Protein AF-A0A9N7RRK7-F1 (afdb_monomer_lite)

InterPro domains:
  IPR002088 Protein prenyltransferase, alpha subunit [PF01239] (30-58)
  IPR002088 Protein prenyltransferase, alpha subunit [PF01239] (71-96)
  IPR002088 Protein prenyltransferase, alpha subunit [PF01239] (113-142)
  IPR002088 Protein prenyltransferase, alpha subunit [PS51147] (111-145)

Radius of gyration: 19.42 Å; chains: 1; bounding box: 41×43×54 Å

pLDDT: mean 84.78, std 12.62, range [40.38, 96.62]

Secondary structure (DSSP, 8-state):
-HHHHHTT-HHHHHHHHHHHHHS-TTHHHHHHHHHHHHHHH-TT-HHHHHHHHHHHHHHGGGS-THHHHHHHHHHHHHHHHS--HHHHHHHHHHHHHHHHHSGGGS-HHHHHHHHHHHHHHHHHH-TT-HHHHHHHHHHHHHH--HHHHHHHHHHHHHH-TT-HHHHHHHHHHHHHIIIII----SSS---

Foldseek 3Di:
DVLVCQLPDPVVLVVVVVVCVVDDLVCLVVVLVVLVVSCVVPVQRPSSLVSNLVSCVVCVVSPDPVVLVVLLVVLLVVLQVDQHLSSLVSNLVSLVVCVVPVPPPCALVNSLVVLCVSLVSSCVVPVLRPSSLVSNVSSCVVRNPLVVLLVVLVVVCVVPVPRPSSVVSNVVSVCCCCVPVNDDDPPPPPD

Organism: Striga hermonthica (NCBI:txid68872)

Structure (mmCIF, N/CA/C/O backbone):
data_AF-A0A9N7RRK7-F1
#
_entry.id   AF-A0A9N7RRK7-F1
#
loop_
_atom_site.group_PDB
_atom_site.id
_atom_site.type_symbol
_atom_site.label_atom_id
_atom_site.label_alt_id
_atom_site.label_comp_id
_atom_site.label_asym_id
_atom_site.label_entity_id
_atom_site.label_seq_id
_atom_site.pdbx_PDB_ins_code
_atom_site.Cartn_x
_atom_site.Cartn_y
_atom_site.Cartn_z
_atom_site.occupancy
_atom_site.B_iso_or_equiv
_atom_site.auth_seq_id
_atom_site.auth_comp_id
_atom_site.auth_asym_id
_atom_site.auth_atom_id
_atom_site.pdbx_PDB_model_num
ATOM 1 N N . MET A 1 1 ? 9.082 -20.885 -17.034 1.00 57.59 1 MET A N 1
ATOM 2 C CA . MET A 1 1 ? 10.523 -21.148 -16.803 1.00 57.59 1 MET A CA 1
ATOM 3 C C . MET A 1 1 ? 11.270 -19.891 -16.339 1.00 57.59 1 MET A C 1
ATOM 5 O O . MET A 1 1 ? 11.799 -19.912 -15.239 1.00 57.59 1 MET A O 1
ATOM 9 N N . VAL A 1 2 ? 11.242 -18.775 -17.087 1.00 62.09 2 VAL A N 1
ATOM 10 C CA . VAL A 1 2 ? 11.951 -17.519 -16.729 1.00 62.09 2 VAL A CA 1
ATOM 11 C C . VAL A 1 2 ? 11.483 -16.891 -15.404 1.00 62.09 2 VAL A C 1
ATOM 13 O O . VAL A 1 2 ? 12.317 -16.518 -14.583 1.00 62.09 2 VAL A O 1
ATOM 16 N N . ALA A 1 3 ? 10.170 -16.831 -15.147 1.00 64.25 3 ALA A N 1
ATOM 17 C CA . ALA A 1 3 ? 9.627 -16.251 -13.910 1.00 64.25 3 ALA A CA 1
ATOM 18 C C . ALA A 1 3 ? 10.116 -16.972 -12.635 1.00 64.25 3 ALA A C 1
ATOM 20 O O . ALA A 1 3 ? 10.437 -16.324 -11.643 1.00 64.25 3 ALA A O 1
ATOM 21 N N . GLY A 1 4 ? 10.258 -18.303 -12.687 1.00 70.00 4 GLY A N 1
ATOM 22 C CA . GLY A 1 4 ? 10.771 -19.100 -11.567 1.00 70.00 4 GLY A CA 1
ATOM 23 C C . GLY A 1 4 ? 12.251 -18.842 -11.276 1.00 70.00 4 GLY A C 1
ATOM 24 O O . GLY A 1 4 ? 12.633 -18.734 -10.116 1.00 70.00 4 GLY A O 1
ATOM 25 N N . ILE A 1 5 ? 13.070 -18.656 -12.319 1.00 70.75 5 ILE A N 1
ATOM 26 C CA . ILE A 1 5 ? 14.502 -18.339 -12.181 1.00 70.75 5 ILE A CA 1
ATOM 27 C C . ILE A 1 5 ? 14.689 -16.959 -11.539 1.00 70.75 5 ILE A C 1
ATOM 29 O O . ILE A 1 5 ? 15.551 -16.780 -10.684 1.00 70.75 5 ILE A O 1
ATOM 33 N N . LEU A 1 6 ? 13.868 -15.977 -11.920 1.00 77.00 6 LEU A N 1
ATOM 34 C CA . LEU A 1 6 ? 13.977 -14.613 -11.400 1.00 77.00 6 LEU A CA 1
ATOM 35 C C . LEU A 1 6 ? 13.434 -14.456 -9.978 1.00 77.00 6 LEU A C 1
ATOM 37 O O . LEU A 1 6 ? 13.833 -13.524 -9.286 1.00 77.00 6 LEU A O 1
ATOM 41 N N . ARG A 1 7 ? 12.563 -15.353 -9.506 1.00 78.38 7 ARG A N 1
ATOM 42 C CA . ARG A 1 7 ? 11.933 -15.240 -8.180 1.00 78.38 7 ARG A CA 1
ATOM 43 C C . ARG A 1 7 ? 12.932 -15.157 -7.023 1.00 78.38 7 ARG A C 1
ATOM 45 O O . ARG A 1 7 ? 12.657 -14.473 -6.045 1.00 78.38 7 ARG A O 1
ATOM 52 N N . GLN A 1 8 ? 14.076 -15.831 -7.126 1.00 79.25 8 GLN A N 1
ATOM 53 C CA . GLN A 1 8 ? 15.082 -15.890 -6.053 1.00 79.25 8 GLN A CA 1
ATOM 54 C C . GLN A 1 8 ? 16.469 -15.389 -6.486 1.00 79.25 8 GLN A C 1
ATOM 56 O O . GLN A 1 8 ? 17.402 -15.382 -5.689 1.00 79.25 8 GLN A O 1
ATOM 61 N N . ASN A 1 9 ? 16.629 -14.950 -7.737 1.00 87.12 9 ASN A N 1
ATOM 62 C CA . ASN A 1 9 ? 17.932 -14.579 -8.282 1.00 87.12 9 ASN A CA 1
ATOM 63 C C . ASN A 1 9 ? 18.187 -13.069 -8.166 1.00 87.12 9 ASN A C 1
ATOM 65 O O . ASN A 1 9 ? 17.910 -12.291 -9.082 1.00 87.12 9 ASN A O 1
ATOM 69 N N . ASN A 1 10 ? 18.741 -12.654 -7.028 1.00 85.19 10 ASN A N 1
ATOM 70 C CA . ASN A 1 10 ? 19.124 -11.267 -6.758 1.00 85.19 10 ASN A CA 1
ATOM 71 C C . ASN A 1 10 ? 20.166 -10.717 -7.753 1.00 85.19 10 ASN A C 1
ATOM 73 O O . ASN A 1 10 ? 20.096 -9.541 -8.114 1.00 85.19 10 ASN A O 1
ATOM 77 N N . ILE A 1 11 ? 21.096 -11.554 -8.226 1.00 87.44 11 ILE A N 1
ATOM 78 C CA . ILE A 1 11 ? 22.132 -11.167 -9.195 1.00 87.44 11 ILE A CA 1
ATOM 79 C C . ILE A 1 11 ? 21.482 -10.776 -10.524 1.00 87.44 11 ILE A C 1
ATOM 81 O O . ILE A 1 11 ? 21.814 -9.734 -11.086 1.00 87.44 11 ILE A O 1
ATOM 85 N N . ALA A 1 12 ? 20.505 -11.555 -10.995 1.00 88.62 12 ALA A N 1
ATOM 86 C CA . ALA A 1 12 ? 19.772 -11.244 -12.217 1.00 88.62 12 ALA A CA 1
ATOM 87 C C . ALA A 1 12 ? 19.045 -9.895 -12.108 1.00 88.62 12 ALA A C 1
ATOM 89 O O . ALA A 1 12 ? 19.121 -9.083 -13.027 1.00 88.62 12 ALA A O 1
ATOM 90 N N . TRP A 1 13 ? 18.398 -9.604 -10.975 1.00 90.62 13 TRP A N 1
ATOM 91 C CA . TRP A 1 13 ? 17.772 -8.297 -10.752 1.00 90.62 13 TRP A CA 1
ATOM 92 C C . TRP A 1 13 ? 18.787 -7.155 -10.691 1.00 90.62 13 TRP A C 1
ATOM 94 O O . TRP A 1 13 ? 18.536 -6.100 -11.270 1.00 90.62 13 TRP A O 1
ATOM 104 N N . SER A 1 14 ? 19.936 -7.359 -10.041 1.00 88.50 14 SER A N 1
ATOM 105 C CA . SER A 1 14 ? 21.023 -6.373 -9.997 1.00 88.50 14 SER A CA 1
ATOM 106 C C . SER A 1 14 ? 21.547 -6.058 -11.400 1.00 88.50 14 SER A C 1
ATOM 108 O O . SER A 1 14 ? 21.582 -4.893 -11.792 1.00 88.50 14 SER A O 1
ATOM 110 N N . PHE A 1 15 ? 21.828 -7.087 -12.200 1.00 90.56 15 PHE A N 1
ATOM 111 C CA . PHE A 1 15 ? 22.247 -6.926 -13.589 1.00 90.56 15 PHE A CA 1
ATOM 112 C C . PHE A 1 15 ? 21.193 -6.190 -14.424 1.00 90.56 15 PHE A C 1
ATOM 114 O O . PHE A 1 15 ? 21.518 -5.284 -15.190 1.00 90.56 15 PHE A O 1
ATOM 121 N N . ARG A 1 16 ? 19.906 -6.503 -14.229 1.00 91.62 16 ARG A N 1
ATOM 122 C CA . ARG A 1 16 ? 18.815 -5.790 -14.906 1.00 91.62 16 ARG A CA 1
ATOM 123 C C . ARG A 1 16 ? 18.749 -4.312 -14.525 1.00 91.62 16 ARG A C 1
ATOM 125 O O . ARG A 1 16 ? 18.434 -3.502 -15.391 1.00 91.62 16 ARG A O 1
ATOM 132 N N . LYS A 1 17 ? 19.068 -3.927 -13.281 1.00 91.62 17 LYS A N 1
ATOM 133 C CA . LYS A 1 17 ? 19.180 -2.501 -12.912 1.00 91.62 17 LYS A CA 1
ATOM 134 C C . LYS A 1 17 ? 20.265 -1.812 -13.740 1.00 91.62 17 LYS A C 1
ATOM 136 O O . LYS A 1 17 ? 20.011 -0.749 -14.293 1.00 91.62 17 LYS A O 1
ATOM 141 N N . SER A 1 18 ? 21.432 -2.442 -13.884 1.00 90.56 18 SER A N 1
ATOM 142 C CA . SER A 1 18 ? 22.526 -1.919 -14.713 1.00 90.56 18 SER A CA 1
ATOM 143 C C . SER A 1 18 ? 22.128 -1.792 -16.185 1.00 90.56 18 SER A C 1
ATOM 145 O O . SER A 1 18 ? 22.418 -0.774 -16.807 1.00 90.56 18 SER A O 1
ATOM 147 N N . LEU A 1 19 ? 21.414 -2.780 -16.737 1.00 89.19 19 LEU A N 1
ATOM 148 C CA . LEU A 1 19 ? 20.954 -2.732 -18.127 1.00 89.19 19 LEU A CA 1
ATOM 149 C C . LEU A 1 19 ? 20.005 -1.561 -18.391 1.00 89.19 19 LEU A C 1
ATOM 151 O O . LEU A 1 19 ? 20.176 -0.857 -19.378 1.00 89.19 19 LEU A O 1
ATOM 155 N N . VAL A 1 20 ? 19.033 -1.318 -17.511 1.00 90.56 20 VAL A N 1
ATOM 156 C CA . VAL A 1 20 ? 18.066 -0.219 -17.680 1.00 90.56 20 VAL A CA 1
ATOM 157 C C . VAL A 1 20 ? 18.733 1.154 -17.709 1.00 90.56 20 VAL A C 1
ATOM 159 O O . VAL A 1 20 ? 18.270 2.043 -18.421 1.00 90.56 20 VAL A O 1
ATOM 162 N N . VAL A 1 21 ? 19.822 1.325 -16.957 1.00 87.38 21 VAL A N 1
ATOM 163 C CA . VAL A 1 21 ? 20.594 2.574 -16.935 1.00 87.38 21 VAL A CA 1
ATOM 164 C C . VAL A 1 21 ? 21.308 2.811 -18.269 1.00 87.38 21 VAL A C 1
ATOM 166 O O . VAL A 1 21 ? 21.401 3.953 -18.711 1.00 87.38 21 VAL A O 1
ATOM 169 N N . ILE A 1 22 ? 21.805 1.749 -18.908 1.00 89.12 22 ILE A N 1
ATOM 170 C CA . ILE A 1 22 ? 22.625 1.830 -20.128 1.00 89.12 22 ILE A CA 1
ATOM 171 C C . ILE A 1 22 ? 21.757 1.842 -21.396 1.00 89.12 22 ILE A C 1
ATOM 173 O O . ILE A 1 22 ? 22.129 2.439 -22.406 1.00 89.12 22 ILE A O 1
ATOM 177 N N . LEU A 1 23 ? 20.605 1.169 -21.369 1.00 87.25 23 LEU A N 1
ATOM 178 C CA . LEU A 1 23 ? 19.723 1.060 -22.526 1.00 87.25 23 LEU A CA 1
ATOM 179 C C . LEU A 1 23 ? 18.969 2.376 -22.809 1.00 87.25 23 LEU A C 1
ATOM 181 O O . LEU A 1 23 ? 18.680 3.144 -21.889 1.00 87.25 23 LEU A O 1
ATOM 185 N N . PRO A 1 24 ? 18.584 2.632 -24.078 1.00 86.62 24 PRO A N 1
ATOM 186 C CA . PRO A 1 24 ? 17.836 3.833 -24.442 1.00 86.62 24 PRO A CA 1
ATOM 187 C C . PRO A 1 24 ? 16.522 3.963 -23.667 1.00 86.62 24 PRO A C 1
ATOM 189 O O . PRO A 1 24 ? 15.855 2.955 -23.420 1.00 86.62 24 PRO A O 1
ATOM 192 N N . ALA A 1 25 ? 16.093 5.201 -23.394 1.00 81.75 25 ALA A N 1
ATOM 193 C CA . ALA A 1 25 ? 14.852 5.506 -22.671 1.00 81.75 25 ALA A CA 1
ATOM 194 C C . ALA A 1 25 ? 13.613 4.800 -23.255 1.00 81.75 25 ALA A C 1
ATOM 196 O O . ALA A 1 25 ? 12.774 4.303 -22.510 1.00 81.75 25 ALA A O 1
ATOM 197 N N . ALA A 1 26 ? 13.548 4.636 -24.582 1.00 82.25 26 ALA A N 1
ATOM 198 C CA . ALA A 1 26 ? 12.483 3.896 -25.266 1.00 82.25 26 ALA A CA 1
ATOM 199 C C . ALA A 1 26 ? 12.342 2.423 -24.810 1.00 82.25 26 ALA A C 1
ATOM 201 O O . ALA A 1 26 ? 11.289 1.809 -24.982 1.00 82.25 26 ALA A O 1
ATOM 202 N N . SER A 1 27 ? 13.383 1.841 -24.208 1.00 86.56 27 SER A N 1
ATOM 203 C CA . SER A 1 27 ? 13.364 0.474 -23.670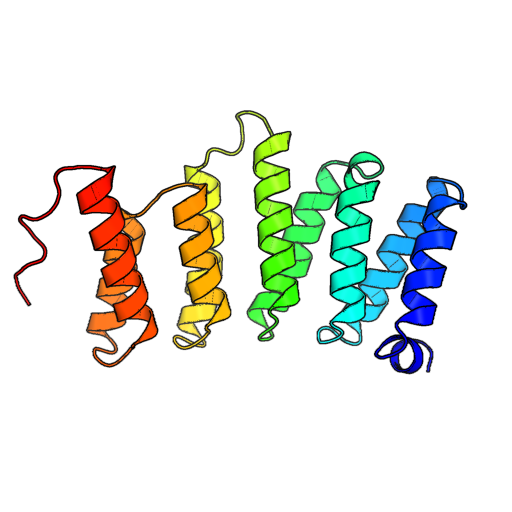 1.00 86.56 27 SER A CA 1
ATOM 204 C C . SER A 1 27 ? 12.642 0.379 -22.321 1.00 86.56 27 SER A C 1
ATOM 206 O O . SER A 1 27 ? 12.198 -0.707 -21.951 1.00 86.56 27 SER A O 1
ATOM 208 N N . ARG A 1 28 ? 12.469 1.499 -21.603 1.00 88.31 28 ARG A N 1
ATOM 209 C CA . ARG A 1 28 ? 11.872 1.543 -20.255 1.00 88.31 28 ARG A CA 1
ATOM 210 C C . ARG A 1 28 ? 10.403 1.116 -20.252 1.00 88.31 28 ARG A C 1
ATOM 212 O O . ARG A 1 28 ? 9.963 0.454 -19.321 1.00 88.31 28 ARG A O 1
ATOM 219 N N . TYR A 1 29 ? 9.656 1.382 -21.322 1.00 85.56 29 TYR A N 1
ATOM 220 C CA . TYR A 1 29 ? 8.278 0.889 -21.438 1.00 85.56 29 TYR A CA 1
ATOM 221 C C . TYR A 1 29 ? 8.207 -0.642 -21.545 1.00 85.56 29 TYR A C 1
ATOM 223 O O . TYR A 1 29 ? 7.393 -1.286 -20.884 1.00 85.56 29 TYR A O 1
ATOM 231 N N . LYS A 1 30 ? 9.099 -1.246 -22.343 1.00 88.62 30 LYS A N 1
ATOM 232 C CA . LYS A 1 30 ? 9.197 -2.712 -22.454 1.00 88.62 30 LYS A CA 1
ATOM 233 C C . LYS A 1 30 ? 9.606 -3.337 -21.125 1.00 88.62 30 LYS A C 1
ATOM 235 O O . LYS A 1 30 ? 9.102 -4.396 -20.768 1.00 88.62 30 LYS A O 1
ATOM 240 N N . GLU A 1 31 ? 10.490 -2.660 -20.405 1.00 91.12 31 GLU A N 1
ATOM 241 C CA . GLU A 1 31 ? 10.950 -3.063 -19.086 1.00 91.12 31 GLU A CA 1
ATOM 242 C C . GLU A 1 31 ? 9.827 -3.046 -18.043 1.00 91.12 31 GLU A C 1
ATOM 244 O O . GLU A 1 31 ? 9.600 -4.047 -17.367 1.00 91.12 31 GLU A O 1
ATOM 249 N N . LEU A 1 32 ? 9.061 -1.955 -17.975 1.00 88.00 32 LEU A N 1
ATOM 250 C CA . LEU A 1 32 ? 7.902 -1.855 -17.092 1.00 88.00 32 LEU A CA 1
ATOM 251 C C . LEU A 1 32 ? 6.897 -2.978 -17.377 1.00 88.00 32 LEU A C 1
ATOM 253 O O . LEU A 1 32 ? 6.491 -3.698 -16.465 1.00 88.00 32 LEU A O 1
ATOM 257 N N . LYS A 1 33 ? 6.567 -3.190 -18.658 1.00 87.94 33 LYS A N 1
ATOM 258 C CA . LYS A 1 33 ? 5.671 -4.272 -19.090 1.00 87.94 33 LYS A CA 1
ATOM 259 C C . LYS A 1 33 ? 6.204 -5.654 -18.707 1.00 87.94 33 LYS A C 1
ATOM 261 O O . LYS A 1 33 ? 5.431 -6.520 -18.311 1.00 87.94 33 LYS A O 1
ATOM 266 N N . PHE A 1 34 ? 7.513 -5.870 -18.809 1.00 90.88 34 PHE A N 1
ATOM 267 C CA . PHE A 1 34 ? 8.142 -7.127 -18.413 1.00 90.88 34 PHE A CA 1
ATOM 268 C C . PHE A 1 34 ? 7.979 -7.401 -16.913 1.00 90.88 34 PHE A C 1
ATOM 270 O O . PHE A 1 34 ? 7.579 -8.502 -16.534 1.00 90.88 34 PHE A O 1
ATOM 277 N N . VAL A 1 35 ? 8.259 -6.411 -16.060 1.00 90.38 35 VAL A N 1
ATOM 278 C CA . VAL A 1 35 ? 8.143 -6.568 -14.601 1.00 90.38 35 VAL A CA 1
ATOM 279 C C . VAL A 1 35 ? 6.687 -6.769 -14.189 1.00 90.38 35 VAL A C 1
ATOM 281 O O . VAL A 1 35 ? 6.410 -7.665 -13.392 1.00 90.38 35 VAL A O 1
ATOM 284 N N . ARG A 1 36 ? 5.750 -6.014 -14.782 1.00 87.50 36 ARG A N 1
ATOM 285 C CA . ARG A 1 36 ? 4.307 -6.222 -14.578 1.00 87.50 36 ARG A CA 1
ATOM 286 C C . ARG A 1 36 ? 3.886 -7.638 -14.965 1.00 87.50 36 ARG A C 1
ATOM 288 O O . ARG A 1 36 ? 3.274 -8.319 -14.156 1.00 87.50 36 ARG A O 1
ATOM 295 N N . GLY A 1 37 ? 4.336 -8.141 -16.115 1.00 89.31 37 GLY A N 1
ATOM 296 C CA . GLY A 1 37 ? 4.065 -9.520 -16.527 1.00 89.31 37 GLY A CA 1
ATOM 297 C C . GLY A 1 37 ? 4.610 -10.576 -15.554 1.00 89.31 37 GLY A C 1
ATOM 298 O O . GLY A 1 37 ? 4.006 -11.635 -15.393 1.00 89.31 37 GLY A O 1
ATOM 299 N N . ILE A 1 38 ? 5.726 -10.321 -14.860 1.00 89.38 38 ILE A N 1
ATOM 300 C CA . ILE A 1 38 ? 6.186 -11.213 -13.779 1.00 89.38 38 ILE A CA 1
ATOM 301 C C . ILE A 1 38 ? 5.205 -11.185 -12.606 1.00 89.38 38 ILE A C 1
ATOM 303 O O . ILE A 1 38 ? 4.866 -12.246 -12.087 1.00 89.38 38 ILE A O 1
ATOM 307 N N . LEU A 1 39 ? 4.759 -9.998 -12.198 1.00 88.19 39 LEU A N 1
ATOM 308 C CA . LEU A 1 39 ? 3.859 -9.813 -11.059 1.00 88.19 39 LEU A CA 1
ATOM 309 C C . LEU A 1 39 ? 2.435 -10.311 -11.330 1.00 88.19 39 LEU A C 1
ATOM 311 O O . LEU A 1 39 ? 1.808 -10.830 -10.417 1.00 88.19 39 LEU A O 1
ATOM 315 N N . GLU A 1 40 ? 1.948 -10.235 -12.567 1.00 85.75 40 GLU A N 1
ATOM 316 C CA . GLU A 1 40 ? 0.677 -10.846 -12.983 1.00 85.75 40 GLU A CA 1
ATOM 317 C C . GLU A 1 40 ? 0.704 -12.372 -12.801 1.00 85.75 40 GLU A C 1
ATOM 319 O O . GLU A 1 40 ? -0.263 -12.971 -12.335 1.00 85.75 40 GLU A O 1
ATOM 324 N N . ASN A 1 41 ? 1.837 -13.006 -13.124 1.00 86.44 41 ASN A N 1
ATOM 325 C CA . ASN A 1 41 ? 2.014 -14.452 -12.981 1.00 86.44 41 ASN A CA 1
ATOM 326 C C . ASN A 1 41 ? 2.336 -14.880 -11.538 1.00 86.44 41 ASN A C 1
ATOM 328 O O . ASN A 1 41 ? 1.928 -15.956 -11.102 1.00 86.44 41 ASN A O 1
ATOM 332 N N . ASP A 1 42 ? 3.099 -14.068 -10.805 1.00 85.69 42 ASP A N 1
ATOM 333 C CA . ASP A 1 42 ? 3.479 -14.314 -9.414 1.00 85.69 42 ASP A CA 1
ATOM 334 C C . ASP A 1 42 ? 3.427 -13.017 -8.591 1.00 85.69 42 ASP A C 1
ATOM 336 O O . ASP A 1 42 ? 4.462 -12.382 -8.345 1.00 85.69 42 ASP A O 1
ATOM 340 N N . PRO A 1 43 ? 2.233 -12.645 -8.092 1.00 82.94 43 PRO A N 1
ATOM 341 C CA . PRO A 1 43 ? 2.066 -11.438 -7.292 1.00 82.94 43 PRO A CA 1
ATOM 342 C C . PRO A 1 43 ? 2.890 -11.458 -6.003 1.00 82.94 43 PRO A C 1
ATOM 344 O O . PRO A 1 43 ? 3.166 -10.406 -5.442 1.00 82.94 43 PRO A O 1
ATOM 347 N N . THR A 1 44 ? 3.309 -12.634 -5.523 1.00 82.81 44 THR A N 1
ATOM 348 C CA . THR A 1 44 ? 4.061 -12.792 -4.265 1.00 82.81 44 THR A CA 1
ATOM 349 C C . THR A 1 44 ? 5.569 -12.590 -4.425 1.00 82.81 44 THR A C 1
ATOM 351 O O . THR A 1 44 ? 6.320 -12.699 -3.455 1.00 82.81 44 THR A O 1
ATOM 354 N N . ASN A 1 45 ? 6.040 -12.296 -5.639 1.00 87.44 45 ASN A N 1
ATOM 355 C CA . ASN A 1 45 ? 7.456 -12.121 -5.927 1.00 87.44 45 ASN A CA 1
ATOM 356 C C . ASN A 1 45 ? 7.997 -10.804 -5.338 1.00 87.44 45 ASN A C 1
ATOM 358 O O . ASN A 1 45 ? 7.926 -9.738 -5.952 1.00 87.44 45 ASN A O 1
ATOM 362 N N . SER A 1 46 ? 8.579 -10.896 -4.142 1.00 84.12 46 SER A N 1
ATOM 363 C CA . SER A 1 46 ? 9.147 -9.762 -3.406 1.00 84.12 46 SER A CA 1
ATOM 364 C C . SER A 1 46 ? 10.246 -9.027 -4.176 1.00 84.12 46 SER A C 1
ATOM 366 O O . SER A 1 46 ? 10.286 -7.798 -4.166 1.00 84.12 46 SER A O 1
ATOM 368 N N . LEU A 1 47 ? 11.114 -9.749 -4.893 1.00 88.25 47 LEU A N 1
ATOM 369 C CA . LEU A 1 47 ? 12.194 -9.143 -5.676 1.00 88.25 47 LEU A CA 1
ATOM 370 C C . LEU A 1 47 ? 11.656 -8.348 -6.870 1.00 88.25 47 LEU A C 1
ATOM 372 O O . LEU A 1 47 ? 12.170 -7.266 -7.154 1.00 88.25 47 LEU A O 1
ATOM 376 N N . ALA A 1 48 ? 10.607 -8.848 -7.528 1.00 90.81 48 ALA A N 1
ATOM 377 C CA . ALA A 1 48 ? 9.946 -8.134 -8.616 1.00 90.81 48 ALA A CA 1
ATOM 378 C C . ALA A 1 48 ? 9.283 -6.844 -8.118 1.00 90.81 48 ALA A C 1
ATOM 380 O O . ALA A 1 48 ? 9.452 -5.804 -8.750 1.00 90.81 48 ALA A O 1
ATOM 381 N N . TRP A 1 49 ? 8.621 -6.865 -6.956 1.00 89.62 49 TRP A N 1
ATOM 382 C CA . TRP A 1 49 ? 8.080 -5.645 -6.350 1.00 89.62 49 TRP A CA 1
ATOM 383 C C . TRP A 1 49 ? 9.165 -4.645 -5.954 1.00 89.62 49 TRP A C 1
ATOM 385 O O . TRP A 1 49 ? 9.052 -3.461 -6.263 1.00 89.62 49 TRP A O 1
ATOM 395 N N . LEU A 1 50 ? 10.236 -5.100 -5.295 1.00 87.56 50 LEU A N 1
ATOM 396 C CA . LEU A 1 50 ? 11.361 -4.233 -4.930 1.00 87.56 50 LEU A CA 1
ATOM 397 C C . LEU A 1 50 ? 12.005 -3.602 -6.169 1.00 87.56 50 LEU A C 1
ATOM 399 O O . LEU A 1 50 ? 12.402 -2.434 -6.142 1.00 87.56 50 LEU A O 1
ATOM 403 N N . TYR A 1 51 ? 12.103 -4.366 -7.258 1.00 90.75 51 TYR A N 1
ATOM 404 C CA . TYR A 1 51 ? 12.570 -3.856 -8.536 1.00 90.75 51 TYR A CA 1
ATOM 405 C C . TYR A 1 51 ? 11.589 -2.849 -9.140 1.00 90.75 51 TYR A C 1
ATOM 407 O O . TYR A 1 51 ? 12.040 -1.785 -9.549 1.00 90.75 51 TYR A O 1
ATOM 415 N N . LEU A 1 52 ? 10.282 -3.135 -9.156 1.00 89.62 52 LEU A N 1
ATOM 416 C CA . LEU A 1 52 ? 9.251 -2.234 -9.679 1.00 89.62 52 LEU A CA 1
ATOM 417 C C . LEU A 1 52 ? 9.262 -0.893 -8.942 1.00 89.62 52 LEU A C 1
ATOM 419 O O . LEU A 1 52 ? 9.351 0.151 -9.579 1.00 89.62 52 LEU A O 1
ATOM 423 N N . VAL A 1 53 ? 9.264 -0.920 -7.606 1.00 85.81 53 VAL A N 1
ATOM 424 C CA . VAL A 1 53 ? 9.339 0.284 -6.766 1.00 85.81 53 VAL A CA 1
ATOM 425 C C . VAL A 1 53 ? 10.574 1.107 -7.124 1.00 85.81 53 VAL A C 1
ATOM 427 O O . VAL A 1 53 ? 10.476 2.316 -7.309 1.00 85.81 53 VAL A O 1
ATOM 430 N N . TRP A 1 54 ? 11.743 0.466 -7.230 1.00 88.75 54 TRP A N 1
ATOM 431 C CA . TRP A 1 54 ? 12.973 1.148 -7.635 1.00 88.75 54 TRP A CA 1
ATOM 432 C C . TRP A 1 54 ? 12.864 1.727 -9.051 1.00 88.75 54 TRP A C 1
ATOM 434 O O . TRP A 1 54 ? 13.201 2.887 -9.263 1.00 88.75 54 TRP A O 1
ATOM 444 N N . PHE A 1 55 ? 12.386 0.932 -10.005 1.00 89.12 55 PHE A N 1
ATOM 445 C CA . PHE A 1 55 ? 12.312 1.291 -11.414 1.00 89.12 55 PHE A CA 1
ATOM 446 C C . PHE A 1 55 ? 11.380 2.485 -11.625 1.00 89.12 55 PHE A C 1
ATOM 448 O O . PHE A 1 55 ? 11.782 3.489 -12.208 1.00 89.12 55 PHE A O 1
ATOM 455 N N . VAL A 1 56 ? 10.162 2.414 -11.090 1.00 83.88 56 VAL A N 1
ATOM 456 C CA . VAL A 1 56 ? 9.184 3.491 -11.234 1.00 83.88 56 VAL A CA 1
ATOM 457 C C . VAL A 1 56 ? 9.668 4.737 -10.497 1.00 83.88 56 VAL A C 1
ATOM 459 O O . VAL A 1 56 ? 9.658 5.807 -11.086 1.00 83.88 56 VAL A O 1
ATOM 462 N N . ARG A 1 57 ? 10.254 4.628 -9.297 1.00 83.81 57 ARG A N 1
ATOM 463 C CA . ARG A 1 57 ? 10.872 5.788 -8.618 1.00 83.81 57 ARG A CA 1
ATOM 464 C C . ARG A 1 57 ? 11.907 6.527 -9.458 1.00 83.81 57 ARG A C 1
ATOM 466 O O . ARG A 1 57 ? 11.987 7.748 -9.386 1.00 83.81 57 ARG A O 1
ATOM 473 N N . MET A 1 58 ? 12.729 5.800 -10.207 1.00 87.00 58 MET A N 1
ATOM 474 C CA . MET A 1 58 ? 13.801 6.399 -11.006 1.00 87.00 58 MET A CA 1
ATOM 475 C C . MET A 1 58 ? 13.307 6.972 -12.328 1.00 87.00 58 MET A C 1
ATOM 477 O O . MET A 1 58 ? 13.852 7.969 -12.794 1.00 87.00 58 MET A O 1
ATOM 481 N N . TYR A 1 59 ? 12.285 6.356 -12.915 1.00 86.44 59 TYR A N 1
ATOM 482 C CA . TYR A 1 59 ? 11.914 6.603 -14.304 1.00 86.44 59 TYR A CA 1
ATOM 483 C C . TYR A 1 59 ? 10.459 7.043 -14.484 1.00 86.44 59 TYR A C 1
ATOM 485 O O . TYR A 1 59 ? 10.028 7.194 -15.617 1.00 86.44 59 TYR A O 1
ATOM 493 N N . VAL A 1 60 ? 9.698 7.302 -13.409 1.00 79.12 60 VAL A N 1
ATOM 494 C CA . VAL A 1 60 ? 8.288 7.749 -13.485 1.00 79.12 60 VAL A CA 1
ATOM 495 C C . VAL A 1 60 ? 8.117 8.962 -14.397 1.00 79.12 60 VAL A C 1
ATOM 497 O O . VAL A 1 60 ? 7.150 9.023 -15.141 1.00 79.12 60 VAL A O 1
ATOM 500 N N . LYS A 1 61 ? 9.094 9.878 -14.410 1.00 78.31 61 LYS A N 1
ATOM 501 C CA . LYS A 1 61 ? 9.101 11.083 -15.258 1.00 78.31 61 LYS A CA 1
ATOM 502 C C . LYS A 1 61 ? 9.262 10.792 -16.750 1.00 78.31 61 LYS A C 1
ATOM 504 O O . LYS A 1 61 ? 8.920 11.637 -17.569 1.00 78.31 61 LYS A O 1
ATOM 509 N N . ASP A 1 62 ? 9.789 9.622 -17.098 1.00 78.38 62 ASP A N 1
ATOM 510 C CA . ASP A 1 62 ? 9.872 9.164 -18.486 1.00 78.38 62 ASP A CA 1
ATOM 511 C C . ASP A 1 62 ? 8.535 8.597 -18.981 1.00 78.38 62 ASP A C 1
ATOM 513 O O . ASP A 1 62 ? 8.379 8.316 -20.171 1.00 78.38 62 ASP A O 1
ATOM 517 N N . PHE A 1 63 ? 7.579 8.407 -18.070 1.00 72.44 63 PHE A N 1
ATOM 518 C CA . PHE A 1 63 ? 6.228 7.959 -18.355 1.00 72.44 63 PHE A CA 1
ATOM 519 C C . PHE A 1 63 ? 5.240 9.124 -18.161 1.00 72.44 63 PHE A C 1
ATOM 521 O O . PHE A 1 63 ? 5.483 10.057 -17.399 1.00 72.44 63 PHE A O 1
ATOM 528 N N . LEU A 1 64 ? 4.116 9.105 -18.883 1.00 65.19 64 LEU A N 1
ATOM 529 C CA . LEU A 1 64 ? 3.072 10.133 -18.751 1.00 65.19 64 LEU A CA 1
ATOM 530 C C . LEU A 1 64 ? 2.398 10.052 -17.368 1.00 65.19 64 LEU A C 1
ATOM 532 O O . LEU A 1 64 ? 2.351 8.971 -16.782 1.00 65.19 64 LEU A O 1
ATOM 536 N N . ILE A 1 65 ? 1.830 11.162 -16.873 1.00 57.81 65 ILE A N 1
ATOM 537 C CA . ILE A 1 65 ? 1.131 11.247 -15.566 1.00 57.81 65 ILE A CA 1
ATOM 538 C C . ILE A 1 65 ? 0.046 10.161 -15.419 1.00 57.81 65 ILE A C 1
ATOM 540 O O . ILE A 1 65 ? -0.081 9.568 -14.347 1.00 57.81 65 ILE A O 1
ATOM 544 N N . ASP A 1 66 ? -0.626 9.797 -16.518 1.00 65.50 66 ASP A N 1
ATOM 545 C CA . ASP A 1 66 ? -1.613 8.703 -16.604 1.00 65.50 66 ASP A CA 1
ATOM 546 C C . ASP A 1 66 ? -1.081 7.335 -16.124 1.00 65.50 66 ASP A C 1
ATOM 548 O O . ASP A 1 66 ?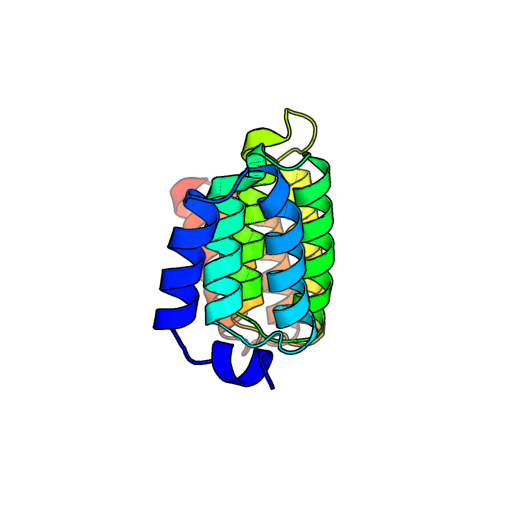 -1.842 6.410 -15.822 1.00 65.50 66 ASP A O 1
ATOM 552 N N . THR A 1 67 ? 0.242 7.192 -16.025 1.00 73.12 67 THR A N 1
ATOM 553 C CA . THR A 1 67 ? 0.907 5.980 -15.541 1.00 73.12 67 THR A CA 1
ATOM 554 C C . THR A 1 67 ? 0.673 5.768 -14.050 1.00 73.12 67 THR A C 1
ATOM 556 O O . THR A 1 67 ? 0.439 4.630 -13.659 1.00 73.12 67 THR A O 1
ATOM 559 N N . ILE A 1 68 ? 0.669 6.820 -13.220 1.00 80.50 68 ILE A N 1
ATOM 560 C CA . ILE A 1 68 ? 0.460 6.668 -11.768 1.00 80.50 68 ILE A CA 1
ATOM 561 C C . ILE A 1 68 ? -0.974 6.216 -11.479 1.00 80.50 68 ILE A C 1
ATOM 563 O O . ILE A 1 68 ? -1.178 5.310 -10.677 1.00 80.50 68 ILE A O 1
ATOM 567 N N . ASP A 1 69 ? -1.962 6.790 -12.166 1.00 83.56 69 ASP A N 1
ATOM 568 C CA . ASP A 1 69 ? -3.365 6.390 -12.008 1.00 83.56 69 ASP A CA 1
ATOM 569 C C . ASP A 1 69 ? -3.633 4.964 -12.481 1.00 83.56 69 ASP A C 1
ATOM 571 O O . ASP A 1 69 ? -4.403 4.229 -11.858 1.00 83.56 69 ASP A O 1
ATOM 575 N N . THR A 1 70 ? -2.972 4.554 -13.562 1.00 83.38 70 THR A N 1
ATOM 576 C CA . THR A 1 70 ? -3.020 3.167 -14.030 1.00 83.38 70 THR A CA 1
ATOM 577 C C . THR A 1 70 ? -2.397 2.229 -12.996 1.00 83.38 70 THR A C 1
ATOM 579 O O . THR A 1 70 ? -3.027 1.256 -12.598 1.00 83.38 70 THR A O 1
ATOM 582 N N . GLU A 1 71 ? -1.206 2.555 -12.488 1.00 85.75 71 GLU A N 1
ATOM 583 C CA . GLU A 1 71 ? -0.513 1.758 -11.466 1.00 85.75 71 GLU A CA 1
ATOM 584 C C . GLU A 1 71 ? -1.316 1.661 -10.160 1.00 85.75 71 GLU A C 1
ATOM 586 O O . GLU A 1 71 ? -1.418 0.585 -9.575 1.00 85.75 71 GLU A O 1
ATOM 591 N N . LEU A 1 72 ? -1.949 2.749 -9.708 1.00 89.50 72 LEU A N 1
ATOM 592 C CA . LEU A 1 72 ? -2.825 2.727 -8.533 1.00 89.50 72 LEU A CA 1
ATOM 593 C C . LEU A 1 72 ? -4.011 1.780 -8.728 1.00 89.50 72 LEU A C 1
ATOM 595 O O . LEU A 1 72 ? -4.407 1.098 -7.779 1.00 89.50 72 LEU A O 1
ATOM 599 N N . ARG A 1 73 ? -4.575 1.726 -9.938 1.00 88.94 73 ARG A N 1
ATOM 600 C CA . ARG A 1 73 ? -5.679 0.822 -10.275 1.00 88.94 73 ARG A CA 1
ATOM 601 C C . ARG A 1 73 ? -5.214 -0.633 -10.263 1.00 88.94 73 ARG A C 1
ATOM 603 O O . ARG A 1 73 ? -5.778 -1.423 -9.516 1.00 88.94 73 ARG A O 1
ATOM 610 N N . ASP A 1 74 ? -4.124 -0.935 -10.966 1.00 85.50 74 ASP A N 1
ATOM 611 C CA . ASP A 1 74 ? -3.544 -2.282 -11.044 1.00 85.50 74 ASP A CA 1
ATOM 612 C C . ASP A 1 74 ? -3.188 -2.818 -9.641 1.00 85.50 74 ASP A C 1
ATOM 614 O O . ASP A 1 74 ? -3.498 -3.955 -9.284 1.00 85.50 74 ASP A O 1
ATOM 618 N N . VAL A 1 75 ? -2.588 -1.977 -8.791 1.00 88.88 75 VAL A N 1
ATOM 619 C CA . VAL A 1 75 ? -2.231 -2.348 -7.413 1.00 88.88 75 VAL A CA 1
ATOM 620 C C . VAL A 1 75 ? -3.468 -2.551 -6.541 1.00 88.88 75 VAL A C 1
ATOM 622 O O . VAL A 1 75 ? -3.459 -3.428 -5.681 1.00 88.88 75 VAL A O 1
ATOM 625 N N . THR A 1 76 ? -4.540 -1.782 -6.754 1.00 91.06 76 THR A N 1
ATOM 626 C CA . THR A 1 76 ? -5.799 -1.950 -6.005 1.00 91.06 76 THR A CA 1
ATOM 627 C C . THR A 1 76 ? -6.336 -3.370 -6.144 1.00 91.06 76 THR A C 1
ATOM 629 O O . THR A 1 76 ? -6.715 -3.978 -5.142 1.00 91.06 76 THR A O 1
ATOM 632 N N . ASP A 1 77 ? -6.320 -3.913 -7.359 1.00 86.25 77 ASP A N 1
ATOM 633 C CA . ASP A 1 77 ? -6.824 -5.258 -7.626 1.00 86.25 77 ASP A CA 1
ATOM 634 C C . ASP A 1 77 ? -5.975 -6.322 -6.916 1.00 86.25 77 ASP A C 1
ATOM 636 O O . ASP A 1 77 ? -6.514 -7.248 -6.305 1.00 86.25 77 ASP A O 1
ATOM 640 N N . VAL A 1 78 ? -4.647 -6.146 -6.893 1.00 85.69 78 VAL A N 1
ATOM 641 C CA . VAL A 1 78 ? -3.736 -7.032 -6.145 1.00 85.69 78 VAL A CA 1
ATOM 642 C C . VAL A 1 78 ? -4.047 -7.014 -4.647 1.00 85.69 78 VAL A C 1
ATOM 644 O O . VAL A 1 78 ? -4.119 -8.080 -4.033 1.00 85.69 78 VAL A O 1
ATOM 647 N N . LEU A 1 79 ? -4.242 -5.824 -4.069 1.00 88.62 79 LEU A N 1
ATOM 648 C CA . LEU A 1 79 ? -4.469 -5.640 -2.632 1.00 88.62 79 LEU A CA 1
ATOM 649 C C . LEU A 1 79 ? -5.792 -6.231 -2.146 1.00 88.62 79 LEU A C 1
ATOM 651 O O . LEU A 1 79 ? -5.854 -6.722 -1.024 1.00 88.62 79 LEU A O 1
ATOM 655 N N . LYS A 1 80 ? -6.837 -6.203 -2.978 1.00 81.56 80 LYS A N 1
ATOM 656 C CA . LYS A 1 80 ? -8.130 -6.820 -2.644 1.00 81.56 80 LYS A CA 1
ATOM 657 C C . LYS A 1 80 ? -8.100 -8.342 -2.725 1.00 81.56 80 LYS A C 1
ATOM 659 O O . LYS A 1 80 ? -8.866 -9.006 -2.042 1.00 81.56 80 LYS A O 1
ATOM 664 N N . CYS A 1 81 ? -7.241 -8.905 -3.571 1.00 74.19 81 CYS A N 1
ATOM 665 C CA . CYS A 1 81 ? -7.209 -10.349 -3.781 1.00 74.19 81 CYS A CA 1
ATOM 666 C C . CYS A 1 81 ? -6.291 -11.081 -2.799 1.00 74.19 81 CYS A C 1
ATOM 668 O O . CYS A 1 81 ? -6.477 -12.280 -2.582 1.00 74.19 81 CYS A O 1
ATOM 670 N N . ARG A 1 82 ? -5.228 -10.426 -2.309 1.00 69.94 82 ARG A N 1
ATOM 671 C CA . ARG A 1 82 ? -4.158 -11.088 -1.550 1.00 69.94 82 ARG A CA 1
ATOM 672 C C . ARG A 1 82 ? -3.460 -10.153 -0.570 1.00 69.94 82 ARG A C 1
ATOM 674 O O . ARG A 1 82 ? -3.146 -9.010 -0.892 1.00 69.94 82 ARG A O 1
ATOM 681 N N . ASP A 1 83 ? -3.037 -10.729 0.549 1.00 76.94 83 ASP A N 1
ATOM 682 C CA . ASP A 1 83 ? -2.092 -10.097 1.461 1.00 76.94 83 ASP A CA 1
ATOM 683 C C . ASP A 1 83 ? -0.711 -9.963 0.828 1.00 76.94 83 ASP A C 1
ATOM 685 O O . ASP A 1 83 ? -0.005 -10.944 0.577 1.00 76.94 83 ASP A O 1
ATOM 689 N N . ASN A 1 84 ? -0.310 -8.721 0.563 1.00 83.38 84 ASN A N 1
ATOM 690 C CA . ASN A 1 84 ? 0.982 -8.429 -0.031 1.00 83.38 84 ASN A CA 1
ATOM 691 C C . ASN A 1 84 ? 1.566 -7.119 0.494 1.00 83.38 84 ASN A C 1
ATOM 693 O O . ASN A 1 84 ? 1.256 -6.032 0.005 1.00 83.38 84 ASN A O 1
ATOM 697 N N . MET A 1 85 ? 2.488 -7.242 1.447 1.00 85.94 85 MET A N 1
ATOM 698 C CA . MET A 1 85 ? 3.218 -6.114 2.027 1.00 85.94 85 MET A CA 1
ATOM 699 C C . MET A 1 85 ? 3.853 -5.203 0.967 1.00 85.94 85 MET A C 1
ATOM 701 O O . MET A 1 85 ? 3.836 -3.983 1.101 1.00 85.94 85 MET A O 1
ATOM 705 N N . HIS A 1 86 ? 4.420 -5.777 -0.095 1.00 86.69 86 HIS A N 1
ATOM 706 C CA . HIS A 1 86 ? 5.141 -4.999 -1.094 1.00 86.69 86 HIS A CA 1
ATOM 707 C C . HIS A 1 86 ? 4.208 -4.175 -1.980 1.00 86.69 86 HIS A C 1
ATOM 709 O O . HIS A 1 86 ? 4.542 -3.038 -2.312 1.00 86.69 86 HIS A O 1
ATOM 715 N N . ALA A 1 87 ? 3.035 -4.719 -2.309 1.00 90.31 87 ALA A N 1
ATOM 716 C CA . ALA A 1 87 ? 1.993 -3.982 -3.012 1.00 90.31 87 ALA A CA 1
ATOM 717 C C . ALA A 1 87 ? 1.485 -2.802 -2.163 1.00 90.31 87 ALA A C 1
ATOM 719 O O . ALA A 1 87 ? 1.335 -1.698 -2.684 1.00 90.31 87 ALA A O 1
ATOM 720 N N . TRP A 1 88 ? 1.323 -2.991 -0.845 1.00 92.38 88 TRP A N 1
ATOM 721 C CA . TRP A 1 88 ? 0.960 -1.906 0.076 1.00 92.38 88 TRP A CA 1
ATOM 722 C C . TRP A 1 88 ? 2.032 -0.810 0.109 1.00 92.38 88 TRP A C 1
ATOM 724 O O . TRP A 1 88 ? 1.724 0.362 -0.105 1.00 92.38 88 TRP A O 1
ATOM 734 N N . CYS A 1 89 ? 3.308 -1.175 0.278 1.00 90.00 89 CYS A N 1
ATOM 735 C CA . CYS A 1 89 ? 4.414 -0.210 0.250 1.00 90.00 89 CYS A CA 1
ATOM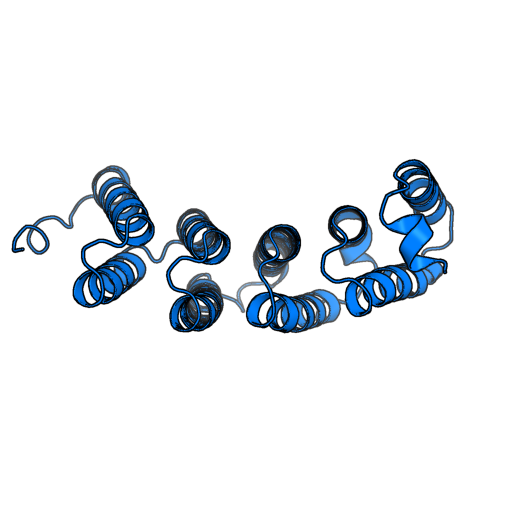 736 C C . CYS A 1 89 ? 4.508 0.539 -1.088 1.00 90.00 89 CYS A C 1
ATOM 738 O O . CYS A 1 89 ? 4.829 1.729 -1.121 1.00 90.00 89 CYS A O 1
ATOM 740 N N . TYR A 1 90 ? 4.252 -0.152 -2.199 1.00 90.44 90 TYR A N 1
ATOM 741 C CA . TYR A 1 90 ? 4.265 0.466 -3.517 1.00 90.44 90 TYR A CA 1
ATOM 742 C C . TYR A 1 90 ? 3.099 1.441 -3.697 1.00 90.44 90 TYR A C 1
ATOM 744 O O . TYR A 1 90 ? 3.318 2.562 -4.158 1.00 90.44 90 TYR A O 1
ATOM 752 N N . ARG A 1 91 ? 1.895 1.083 -3.230 1.00 93.44 91 ARG A N 1
ATOM 753 C CA . ARG A 1 91 ? 0.743 1.991 -3.213 1.00 93.44 91 ARG A CA 1
ATOM 754 C C . ARG A 1 91 ? 1.021 3.262 -2.415 1.00 93.44 91 ARG A C 1
ATOM 756 O O . ARG A 1 91 ? 0.758 4.346 -2.921 1.00 93.44 91 ARG A O 1
ATOM 763 N N . GLN A 1 92 ? 1.584 3.151 -1.210 1.00 93.19 92 GLN A N 1
ATOM 764 C CA . GLN A 1 92 ? 1.950 4.321 -0.395 1.00 93.19 92 GLN A CA 1
ATOM 765 C C . GLN A 1 92 ? 2.851 5.289 -1.164 1.00 93.19 92 GLN A C 1
ATOM 767 O O . GLN A 1 92 ? 2.652 6.504 -1.131 1.00 93.19 92 GLN A O 1
ATOM 772 N N . TRP A 1 93 ? 3.830 4.747 -1.893 1.00 90.06 93 TRP A N 1
ATOM 773 C CA . TRP A 1 93 ? 4.702 5.566 -2.720 1.00 90.06 93 TRP A CA 1
ATOM 774 C C . TRP A 1 93 ? 3.948 6.230 -3.878 1.00 90.06 93 TRP A C 1
ATOM 776 O O . TRP A 1 93 ? 4.093 7.435 -4.052 1.00 90.06 93 TRP A O 1
ATOM 786 N N . LEU A 1 94 ? 3.108 5.490 -4.612 1.00 89.75 94 LEU A N 1
ATOM 787 C CA . LEU A 1 94 ? 2.302 6.042 -5.709 1.00 89.75 94 LEU A CA 1
ATOM 788 C C . LEU A 1 94 ? 1.375 7.168 -5.235 1.00 89.75 94 LEU A C 1
ATOM 790 O O . LEU A 1 94 ? 1.311 8.214 -5.873 1.00 89.75 94 LEU A O 1
ATOM 794 N N . VAL A 1 95 ? 0.694 6.983 -4.100 1.00 91.69 95 VAL A N 1
ATOM 795 C CA . VAL A 1 95 ? -0.195 7.995 -3.508 1.00 91.69 95 VAL A CA 1
ATOM 796 C C . VAL A 1 95 ? 0.592 9.246 -3.109 1.00 91.69 95 VAL A C 1
ATOM 798 O O . VAL A 1 95 ? 0.169 10.365 -3.398 1.00 91.69 95 VAL A O 1
ATOM 801 N N . ALA A 1 96 ? 1.759 9.079 -2.478 1.00 89.38 96 ALA A N 1
ATOM 802 C CA . ALA A 1 96 ? 2.611 10.203 -2.099 1.00 89.38 96 ALA A CA 1
ATOM 803 C C . ALA A 1 96 ? 3.156 10.962 -3.320 1.00 89.38 96 ALA A C 1
ATOM 805 O O . ALA A 1 96 ? 3.160 12.192 -3.314 1.00 89.38 96 ALA A O 1
ATOM 806 N N . GLU A 1 97 ? 3.583 10.240 -4.357 1.00 86.31 97 GLU A N 1
ATOM 807 C CA . GLU A 1 97 ? 4.077 10.813 -5.612 1.00 86.31 97 GLU A CA 1
ATOM 808 C C . GLU A 1 97 ? 2.959 11.566 -6.347 1.00 86.31 97 GLU A C 1
ATOM 810 O O . GLU A 1 97 ? 3.161 12.691 -6.807 1.00 86.31 97 GLU A O 1
ATOM 815 N N . LYS A 1 98 ? 1.750 10.984 -6.395 1.00 85.38 98 LYS A N 1
ATOM 816 C CA . LYS A 1 98 ? 0.569 11.624 -6.984 1.00 85.38 98 LYS A CA 1
ATOM 817 C C . LYS A 1 98 ? 0.221 12.921 -6.261 1.00 85.38 98 LYS A C 1
ATOM 819 O O . LYS A 1 98 ? 0.008 13.931 -6.916 1.00 85.38 98 LYS A O 1
ATOM 824 N N . HIS A 1 99 ? 0.231 12.926 -4.929 1.00 85.38 99 HIS A N 1
ATOM 825 C CA . HIS A 1 99 ? -0.032 14.134 -4.142 1.00 85.38 99 HIS A CA 1
ATOM 826 C C . HIS A 1 99 ? 1.017 15.233 -4.369 1.00 85.38 99 HIS A C 1
ATOM 828 O O . HIS A 1 99 ? 0.678 16.409 -4.414 1.00 85.38 99 HIS A O 1
ATOM 834 N N . GLN A 1 100 ? 2.296 14.871 -4.511 1.00 82.56 100 GLN A N 1
ATOM 835 C CA . GLN A 1 100 ? 3.371 15.847 -4.728 1.00 82.56 100 GLN A CA 1
ATOM 836 C C . GLN A 1 100 ? 3.333 16.478 -6.125 1.00 82.56 100 GLN A C 1
ATOM 838 O O . GLN A 1 100 ? 3.650 17.657 -6.260 1.00 82.56 100 GLN A O 1
ATOM 843 N N . ASN A 1 101 ? 2.944 15.713 -7.149 1.00 77.50 101 ASN A N 1
ATOM 844 C CA . ASN A 1 101 ? 2.980 16.158 -8.546 1.00 77.50 101 ASN A CA 1
ATOM 845 C C . ASN A 1 101 ? 1.602 16.539 -9.123 1.00 77.50 101 ASN A C 1
ATOM 847 O O . ASN A 1 101 ? 1.539 17.139 -10.193 1.00 77.50 101 ASN A O 1
ATOM 851 N N . GLY A 1 102 ? 0.501 16.182 -8.456 1.00 65.44 102 GLY A N 1
ATOM 852 C CA . GLY A 1 102 ? -0.871 16.245 -8.980 1.00 65.44 102 GLY A CA 1
ATOM 853 C C . GLY A 1 102 ? -1.535 17.627 -9.006 1.00 65.44 102 GLY A C 1
ATOM 854 O O . GLY A 1 102 ? -2.697 17.725 -9.398 1.00 65.44 102 GLY A O 1
ATOM 855 N N . GLY A 1 103 ? -0.824 18.691 -8.616 1.00 58.78 103 GLY A N 1
ATOM 856 C CA . GLY A 1 103 ? -1.382 20.043 -8.486 1.00 58.78 103 GLY A CA 1
ATOM 857 C C . GLY A 1 103 ? -2.524 20.142 -7.459 1.00 58.78 103 GLY A C 1
ATOM 858 O O . GLY A 1 103 ? -2.907 19.156 -6.832 1.00 58.78 103 GLY A O 1
ATOM 859 N N . ASP A 1 104 ? -3.109 21.335 -7.307 1.00 53.66 104 ASP A N 1
ATOM 860 C CA . ASP A 1 104 ? -4.187 21.638 -6.338 1.00 53.66 104 ASP A CA 1
ATOM 861 C C . ASP A 1 104 ? -5.476 20.796 -6.507 1.00 53.66 104 ASP A C 1
ATOM 863 O O . ASP A 1 104 ? -6.392 20.884 -5.688 1.00 53.66 104 ASP A O 1
ATOM 867 N N . PHE A 1 105 ? -5.586 19.980 -7.563 1.00 53.53 105 PHE A N 1
ATOM 868 C CA . PHE A 1 105 ? -6.819 19.271 -7.913 1.00 53.53 105 PHE A CA 1
ATOM 869 C C . PHE A 1 105 ? -7.119 18.061 -7.010 1.00 53.53 105 PHE A C 1
ATOM 871 O O . PHE A 1 105 ? -8.289 17.743 -6.795 1.00 53.53 105 PHE A O 1
ATOM 878 N N . GLN A 1 106 ? -6.103 17.403 -6.435 1.00 64.12 106 GLN A N 1
ATOM 879 C CA . GLN A 1 106 ? -6.306 16.295 -5.491 1.00 64.12 106 GLN A CA 1
ATOM 880 C C . GLN A 1 106 ? -5.978 16.743 -4.061 1.00 64.12 106 GLN A C 1
ATOM 882 O O . GLN A 1 106 ? -4.848 16.653 -3.587 1.00 64.12 106 GLN A O 1
ATOM 887 N N . SER A 1 107 ? -6.993 17.247 -3.355 1.00 80.62 107 SER A N 1
ATOM 888 C CA . SER A 1 107 ? -6.843 17.671 -1.959 1.00 80.62 107 SER A CA 1
ATOM 889 C C . SER A 1 107 ? -6.569 16.480 -1.035 1.00 80.62 107 SER A C 1
ATOM 891 O O . SER A 1 107 ? -7.065 15.374 -1.272 1.00 80.62 107 SER A O 1
ATOM 893 N N . ALA A 1 108 ? -5.857 16.707 0.073 1.00 85.12 108 ALA A N 1
ATOM 894 C CA . ALA A 1 108 ? -5.601 15.687 1.097 1.00 85.12 108 ALA A CA 1
ATOM 895 C C . ALA A 1 108 ? -6.881 14.946 1.543 1.00 85.12 108 ALA A C 1
ATOM 897 O O . ALA A 1 108 ? -6.857 13.740 1.767 1.00 85.12 108 ALA A O 1
ATOM 898 N N . VAL A 1 109 ? -8.026 15.640 1.579 1.00 88.12 109 VAL A N 1
ATOM 899 C CA . VAL A 1 109 ? -9.339 15.058 1.908 1.00 88.12 109 VAL A CA 1
ATOM 900 C C . VAL A 1 109 ? -9.762 13.974 0.913 1.00 88.12 109 VAL A C 1
ATOM 902 O O . VAL A 1 109 ? -10.287 12.937 1.318 1.00 88.12 109 VAL A O 1
ATOM 905 N N . SER A 1 110 ? -9.541 14.191 -0.386 1.00 89.44 110 SER A N 1
ATOM 906 C CA . SER A 1 110 ? -9.880 13.202 -1.418 1.00 89.44 110 SER A CA 1
ATOM 907 C C . SER A 1 110 ? -9.014 11.945 -1.311 1.00 89.44 110 SER A C 1
ATOM 909 O O . SER A 1 110 ? -9.549 10.840 -1.360 1.00 89.44 110 SER A O 1
ATOM 911 N N . ILE A 1 111 ? -7.715 12.110 -1.037 1.00 91.00 111 ILE A N 1
ATOM 912 C CA . ILE A 1 111 ? -6.782 10.999 -0.816 1.00 91.00 111 ILE A CA 1
ATOM 913 C C . ILE A 1 111 ? -7.191 10.192 0.413 1.00 91.00 111 ILE A C 1
ATOM 915 O O . ILE A 1 111 ? -7.315 8.974 0.330 1.00 91.00 111 ILE A O 1
ATOM 919 N N . ILE A 1 112 ? -7.457 10.858 1.542 1.00 93.19 112 ILE A N 1
ATOM 920 C CA . ILE A 1 112 ? -7.924 10.186 2.762 1.00 93.19 112 ILE A CA 1
ATOM 921 C C . ILE A 1 112 ? -9.176 9.364 2.458 1.00 93.19 112 ILE A C 1
ATOM 923 O O . ILE A 1 112 ? -9.246 8.197 2.829 1.00 93.19 112 ILE A O 1
ATOM 927 N N . ARG A 1 113 ? -10.152 9.939 1.745 1.00 93.31 113 ARG A N 1
ATOM 928 C CA . ARG A 1 113 ? -11.388 9.235 1.389 1.00 93.31 113 ARG A CA 1
ATOM 929 C C . ARG A 1 113 ? -11.121 7.993 0.536 1.00 93.31 113 ARG A C 1
ATOM 931 O O . ARG A 1 113 ? -11.685 6.941 0.827 1.00 93.31 113 ARG A O 1
ATOM 938 N N . GLU A 1 114 ? -10.296 8.106 -0.502 1.00 93.81 114 GLU A N 1
ATOM 939 C CA . GLU A 1 114 ? -9.952 6.988 -1.390 1.00 93.81 114 GLU A CA 1
ATOM 940 C C . GLU A 1 114 ? -9.229 5.863 -0.632 1.00 93.81 114 GLU A C 1
ATOM 942 O O . GLU A 1 114 ? -9.645 4.703 -0.698 1.00 93.81 114 GLU A O 1
ATOM 947 N N . GLU A 1 115 ? -8.204 6.200 0.154 1.00 95.81 115 GLU A N 1
ATOM 948 C CA . GLU A 1 115 ? -7.397 5.220 0.887 1.00 95.81 115 GLU A CA 1
ATOM 949 C C . GLU A 1 115 ? -8.161 4.582 2.059 1.00 95.81 115 GLU A C 1
ATOM 951 O O . GLU A 1 115 ? -8.055 3.371 2.290 1.00 95.81 115 GLU A O 1
ATOM 956 N N . CYS A 1 116 ? -8.993 5.350 2.770 1.00 95.75 116 CYS A N 1
ATOM 957 C CA . CYS A 1 116 ? -9.867 4.820 3.818 1.00 95.75 116 CYS A CA 1
ATOM 958 C C . CYS A 1 116 ? -10.966 3.917 3.251 1.00 95.75 116 CYS A C 1
ATOM 960 O O . CYS A 1 116 ? -11.311 2.926 3.894 1.00 95.75 116 CYS A O 1
ATOM 962 N N . ASN A 1 117 ? -11.502 4.219 2.063 1.00 95.81 117 ASN A N 1
ATOM 963 C CA . ASN A 1 117 ? -12.474 3.356 1.391 1.00 95.81 117 ASN A CA 1
ATOM 964 C C . ASN A 1 117 ? -11.831 2.035 0.947 1.00 95.81 117 ASN A C 1
ATOM 966 O O . ASN A 1 117 ? -12.389 0.966 1.186 1.00 95.81 117 ASN A O 1
ATOM 970 N N . LEU A 1 118 ? -10.637 2.091 0.348 1.00 95.75 118 LEU A N 1
ATOM 971 C CA . LEU A 1 118 ? -9.906 0.887 -0.046 1.00 95.75 118 LEU A CA 1
ATOM 972 C C . LEU A 1 118 ? -9.606 -0.008 1.160 1.00 95.75 118 LEU A C 1
ATOM 974 O O . LEU A 1 118 ? -9.941 -1.190 1.154 1.00 95.75 118 LEU A O 1
ATOM 978 N N . THR A 1 119 ? -8.979 0.552 2.193 1.00 96.38 119 THR A N 1
ATOM 979 C CA . THR A 1 119 ? -8.641 -0.214 3.401 1.00 96.38 119 THR A CA 1
ATOM 980 C C . THR A 1 119 ? -9.889 -0.681 4.141 1.00 96.38 119 THR A C 1
ATOM 982 O O . THR A 1 119 ? -9.877 -1.778 4.680 1.00 96.38 119 THR A O 1
ATOM 985 N N . GLY A 1 120 ? -10.976 0.095 4.125 1.00 95.56 120 GLY A N 1
ATOM 986 C CA . GLY A 1 120 ? -12.265 -0.312 4.682 1.00 95.56 120 GLY A CA 1
ATOM 987 C C . GLY A 1 120 ? -12.845 -1.546 3.990 1.00 95.56 120 GLY A C 1
ATOM 988 O O . GLY A 1 120 ? -13.314 -2.445 4.674 1.00 95.56 120 GLY A O 1
ATOM 989 N N . GLN A 1 121 ? -12.749 -1.634 2.659 1.00 94.88 121 GLN A N 1
ATOM 990 C CA . GLN A 1 121 ? -13.155 -2.833 1.912 1.00 94.88 121 GLN A CA 1
ATOM 991 C C . GLN A 1 121 ? -12.300 -4.047 2.291 1.00 94.88 121 GLN A C 1
ATOM 993 O O . GLN A 1 121 ? -12.844 -5.098 2.598 1.00 94.88 121 GLN A O 1
ATOM 998 N N . VAL A 1 122 ? -10.973 -3.890 2.349 1.00 94.75 122 VAL A N 1
ATOM 999 C CA . VAL A 1 122 ? -10.070 -4.989 2.738 1.00 94.75 122 VAL A CA 1
ATOM 1000 C C . VAL A 1 122 ? -10.324 -5.448 4.180 1.00 94.75 122 VAL A C 1
ATOM 1002 O O . VAL A 1 122 ? -10.323 -6.642 4.452 1.00 94.75 122 VAL A O 1
ATOM 1005 N N . LEU A 1 123 ? -10.570 -4.516 5.106 1.00 95.12 123 LEU A N 1
ATOM 1006 C CA . LEU A 1 123 ? -10.852 -4.825 6.512 1.00 95.12 123 LEU A CA 1
ATOM 1007 C C . LEU A 1 123 ? -12.260 -5.386 6.745 1.00 95.12 123 LEU A C 1
ATOM 1009 O O . LEU A 1 123 ? -12.480 -6.039 7.763 1.00 95.12 123 LEU A O 1
ATOM 1013 N N . ALA A 1 124 ? -13.206 -5.134 5.838 1.00 93.94 124 ALA A N 1
ATOM 1014 C CA . ALA A 1 124 ? -14.513 -5.782 5.874 1.00 93.94 124 ALA A CA 1
ATOM 1015 C C . ALA A 1 124 ? -14.396 -7.285 5.570 1.00 93.94 124 ALA A C 1
ATOM 1017 O O . ALA A 1 124 ? -15.112 -8.078 6.178 1.00 93.94 124 ALA A O 1
ATOM 1018 N N . ASP A 1 125 ? -13.466 -7.664 4.687 1.00 93.19 125 ASP A N 1
ATOM 1019 C CA . ASP A 1 125 ? -13.182 -9.062 4.349 1.00 93.19 125 ASP A CA 1
ATOM 1020 C C . ASP A 1 125 ? -12.264 -9.733 5.390 1.00 93.19 125 ASP A C 1
ATOM 1022 O O . ASP A 1 125 ? -12.545 -10.839 5.852 1.00 93.19 125 ASP A O 1
ATOM 1026 N N . ASP A 1 126 ? -11.182 -9.057 5.798 1.00 93.38 126 ASP A N 1
ATOM 1027 C CA . ASP A 1 126 ? -10.278 -9.497 6.865 1.00 93.38 126 ASP A CA 1
ATOM 1028 C C . ASP A 1 126 ? -9.916 -8.345 7.810 1.00 93.38 126 ASP A C 1
ATOM 1030 O O . ASP A 1 126 ? -8.947 -7.602 7.623 1.00 93.38 126 ASP A O 1
ATOM 1034 N N . VAL A 1 127 ? -10.663 -8.247 8.908 1.00 94.06 127 VAL A N 1
ATOM 1035 C CA . VAL A 1 127 ? -10.457 -7.222 9.939 1.00 94.06 127 VAL A CA 1
ATOM 1036 C C . VAL A 1 127 ? -9.106 -7.347 10.659 1.00 94.06 127 VAL A C 1
ATOM 1038 O O . VAL A 1 127 ? -8.692 -6.422 11.364 1.00 94.06 127 VAL A O 1
ATOM 1041 N N . LYS A 1 128 ? -8.399 -8.478 10.518 1.00 91.88 128 LYS A N 1
ATOM 1042 C CA . LYS A 1 128 ? -7.076 -8.718 11.117 1.00 91.88 128 LYS A CA 1
ATOM 1043 C C . LYS A 1 128 ? -5.927 -8.428 10.152 1.00 91.88 128 LYS A C 1
ATOM 1045 O O . LYS A 1 128 ? -4.769 -8.629 10.526 1.00 91.88 128 LYS A O 1
ATOM 1050 N N . ASN A 1 129 ? -6.215 -7.897 8.963 1.00 93.56 129 ASN A N 1
ATOM 1051 C CA . ASN A 1 129 ? -5.208 -7.569 7.966 1.00 93.56 129 ASN A CA 1
ATOM 1052 C C . ASN A 1 129 ? -4.239 -6.485 8.470 1.00 93.56 129 ASN A C 1
ATOM 1054 O O . ASN A 1 129 ? -4.531 -5.284 8.461 1.00 93.56 129 ASN A O 1
ATOM 1058 N N . ILE A 1 130 ? -3.047 -6.913 8.889 1.00 93.69 130 ILE A N 1
ATOM 1059 C CA . ILE A 1 130 ? -2.027 -6.032 9.475 1.00 93.69 130 ILE A CA 1
ATOM 1060 C C . ILE A 1 130 ? -1.553 -4.949 8.502 1.00 93.69 130 ILE A C 1
ATOM 1062 O O . ILE A 1 130 ? -1.169 -3.858 8.927 1.00 93.69 130 ILE A O 1
ATOM 1066 N N . TYR A 1 131 ? -1.584 -5.229 7.200 1.00 94.38 131 TYR A N 1
ATOM 1067 C CA . TYR A 1 131 ? -1.100 -4.304 6.189 1.00 94.38 131 TYR A CA 1
ATOM 1068 C C . TYR A 1 131 ? -2.121 -3.207 5.910 1.00 94.38 131 TYR A C 1
ATOM 1070 O O . TYR A 1 131 ? -1.733 -2.046 5.802 1.00 94.38 131 TYR A O 1
ATOM 1078 N N . ALA A 1 132 ? -3.415 -3.542 5.885 1.00 95.62 132 ALA A N 1
ATOM 1079 C CA . ALA A 1 132 ? -4.480 -2.553 5.773 1.00 95.62 132 ALA A CA 1
ATOM 1080 C C . ALA A 1 132 ? -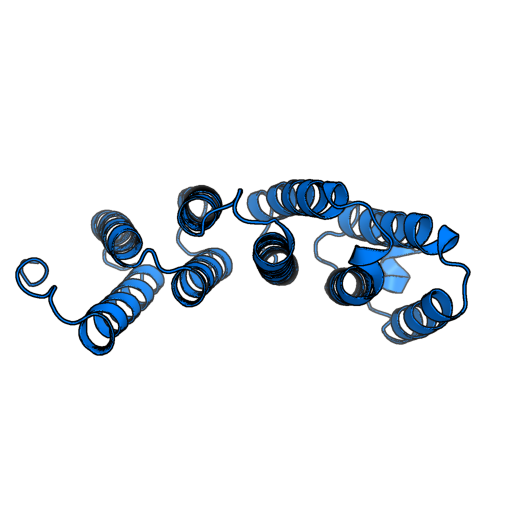4.474 -1.596 6.978 1.00 95.62 132 ALA A C 1
ATOM 1082 O O . ALA A 1 132 ? -4.478 -0.381 6.786 1.00 95.62 132 ALA A O 1
ATOM 1083 N N . TRP A 1 133 ? -4.355 -2.111 8.210 1.00 96.31 133 TRP A N 1
ATOM 1084 C CA . TRP A 1 133 ? -4.210 -1.269 9.409 1.00 96.31 133 TRP A CA 1
ATOM 1085 C C . TRP A 1 133 ? -2.958 -0.386 9.366 1.00 96.31 133 TRP A C 1
ATOM 1087 O O . TRP A 1 133 ? -3.034 0.818 9.620 1.00 96.31 133 TRP A O 1
ATOM 1097 N N . SER A 1 134 ? -1.807 -0.951 8.985 1.00 95.56 134 SER A N 1
ATOM 1098 C CA . SER A 1 134 ? -0.571 -0.176 8.824 1.00 95.56 134 SER A CA 1
ATOM 1099 C C . SER A 1 134 ? -0.707 0.905 7.751 1.00 95.56 134 SER A C 1
ATOM 1101 O O . SER A 1 134 ? -0.131 1.985 7.898 1.00 95.56 134 SER A O 1
ATOM 1103 N N . HIS A 1 135 ? -1.450 0.635 6.677 1.00 96.38 135 HIS A N 1
ATOM 1104 C CA . HIS A 1 135 ? -1.698 1.603 5.616 1.00 96.38 135 HIS A CA 1
ATOM 1105 C C . HIS A 1 135 ? -2.578 2.748 6.100 1.00 96.38 135 HIS A C 1
ATOM 1107 O O . HIS A 1 135 ? -2.223 3.900 5.878 1.00 96.38 135 HIS A O 1
ATOM 1113 N N . ARG A 1 136 ? -3.650 2.453 6.847 1.00 96.31 136 ARG A N 1
ATOM 1114 C CA . ARG A 1 136 ? -4.495 3.484 7.469 1.00 96.31 136 ARG A CA 1
ATOM 1115 C C . ARG A 1 136 ? -3.693 4.398 8.384 1.00 96.31 136 ARG A C 1
ATOM 1117 O O . ARG A 1 136 ? -3.784 5.615 8.256 1.00 96.31 136 ARG A O 1
ATOM 1124 N N . LYS A 1 137 ? -2.852 3.828 9.258 1.00 95.00 137 LYS A N 1
ATOM 1125 C CA . LYS A 1 137 ? -1.947 4.606 10.119 1.00 95.00 137 LYS A CA 1
ATOM 1126 C C . LYS A 1 137 ? -1.059 5.549 9.303 1.00 95.00 137 LYS A C 1
ATOM 1128 O O . LYS A 1 137 ? -1.014 6.741 9.595 1.00 95.00 137 LYS A O 1
ATOM 1133 N N . TRP A 1 138 ? -0.408 5.034 8.260 1.00 95.94 138 TRP A N 1
ATOM 1134 C CA . TRP A 1 138 ? 0.420 5.845 7.364 1.00 95.94 138 TRP A CA 1
ATOM 1135 C C . TRP A 1 138 ? -0.380 6.971 6.689 1.00 95.94 138 TRP A C 1
ATOM 1137 O O . TRP A 1 138 ? 0.094 8.106 6.627 1.00 95.94 138 TRP A O 1
ATOM 1147 N N . THR A 1 139 ? -1.604 6.693 6.226 1.00 95.69 139 THR A N 1
ATOM 1148 C CA . THR A 1 139 ? -2.486 7.705 5.628 1.00 95.69 139 THR A CA 1
ATOM 1149 C C . THR A 1 139 ? -2.773 8.829 6.621 1.00 95.69 139 THR A C 1
ATOM 1151 O O . THR A 1 139 ? -2.658 9.999 6.254 1.00 95.69 139 THR A O 1
ATOM 1154 N N . MET A 1 140 ? -3.079 8.497 7.880 1.00 93.88 140 MET A N 1
ATOM 1155 C CA . MET A 1 140 ? -3.354 9.503 8.909 1.00 93.88 140 MET A CA 1
ATOM 1156 C C . MET A 1 140 ? -2.121 10.349 9.237 1.00 93.88 140 MET A C 1
ATOM 1158 O O . MET A 1 140 ? -2.210 11.574 9.308 1.00 93.88 140 MET A O 1
ATOM 1162 N N . GLU A 1 141 ? -0.955 9.717 9.376 1.00 91.50 141 GLU A N 1
ATOM 1163 C CA . GLU A 1 141 ? 0.315 10.412 9.624 1.00 91.50 141 GLU A CA 1
ATOM 1164 C C . GLU A 1 141 ? 0.680 11.375 8.492 1.00 91.50 141 GLU A C 1
ATOM 1166 O O . GLU A 1 141 ? 1.263 12.432 8.735 1.00 91.50 141 GLU A O 1
ATOM 1171 N N . ARG A 1 142 ? 0.343 11.017 7.249 1.00 91.62 142 ARG A N 1
ATOM 1172 C CA . ARG A 1 142 ? 0.728 11.787 6.067 1.00 91.62 142 ARG A CA 1
ATOM 1173 C C . ARG A 1 142 ? -0.257 12.893 5.704 1.00 91.62 142 ARG A C 1
ATOM 1175 O O . ARG A 1 142 ? 0.184 13.947 5.251 1.00 91.62 142 ARG A O 1
ATOM 1182 N N . PHE A 1 143 ? -1.556 12.645 5.858 1.00 91.25 143 PHE A N 1
ATOM 1183 C CA . PHE A 1 143 ? -2.611 13.512 5.324 1.00 91.25 143 PHE A CA 1
ATOM 1184 C C . PHE A 1 143 ? -3.588 14.028 6.394 1.00 91.25 143 PHE A C 1
ATOM 1186 O O . PHE A 1 143 ? -4.320 14.981 6.131 1.00 91.25 143 PHE A O 1
ATOM 1193 N N . GLY A 1 144 ? -3.593 13.454 7.600 1.00 89.44 144 GLY A N 1
ATOM 1194 C CA . GLY A 1 144 ? -4.568 13.747 8.653 1.00 89.44 144 GLY A CA 1
ATOM 1195 C C . GLY A 1 144 ? -5.830 12.882 8.550 1.00 89.44 144 GLY A C 1
ATOM 1196 O O . GLY A 1 144 ? -5.791 11.786 8.007 1.00 89.44 144 GLY A O 1
ATOM 1197 N N . GLY A 1 145 ? -6.960 13.368 9.079 1.00 88.31 145 GLY A N 1
ATOM 1198 C CA . GLY A 1 145 ? -8.229 12.614 9.097 1.00 88.31 145 GLY A CA 1
ATOM 1199 C C . GLY A 1 145 ? -8.506 11.827 10.387 1.00 88.31 145 GLY A C 1
ATOM 1200 O O . GLY A 1 145 ? -9.429 11.019 10.435 1.00 88.31 145 GLY A O 1
ATOM 1201 N N . TRP A 1 146 ? -7.756 12.099 11.460 1.00 89.44 146 TRP A N 1
ATOM 1202 C CA . TRP A 1 146 ? -7.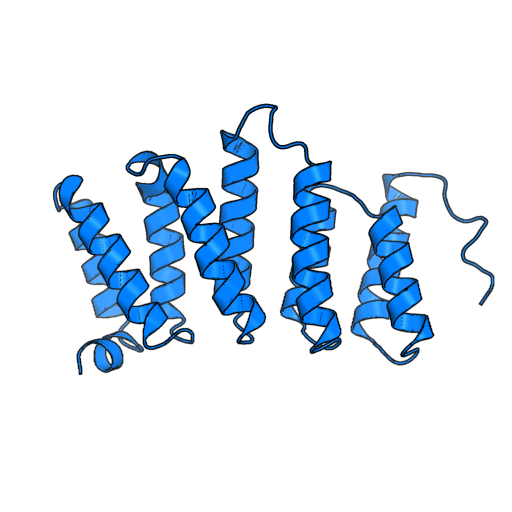800 11.358 12.730 1.00 89.44 146 TRP A CA 1
ATOM 1203 C C . TRP A 1 146 ? -9.190 11.209 13.357 1.00 89.44 146 TRP A C 1
ATOM 1205 O O . TRP A 1 146 ? -9.472 10.193 13.985 1.00 89.44 146 TRP A O 1
ATOM 1215 N N . LYS A 1 147 ? -10.067 12.208 13.203 1.00 87.88 147 LYS A N 1
ATOM 1216 C CA . LYS A 1 147 ? -11.420 12.164 13.772 1.00 87.88 147 LYS A CA 1
ATOM 1217 C C . LYS A 1 147 ? -12.267 11.057 13.140 1.00 87.88 147 LYS A C 1
ATOM 1219 O O . LYS A 1 147 ? -12.932 10.320 13.862 1.00 87.88 147 LYS A O 1
ATOM 1224 N N . ASP A 1 148 ? -12.219 10.933 11.818 1.00 90.38 148 ASP A N 1
ATOM 1225 C CA . ASP A 1 148 ? -12.969 9.905 11.093 1.00 90.38 148 ASP A CA 1
ATOM 1226 C C . ASP A 1 148 ? -12.375 8.518 11.353 1.00 90.38 148 ASP A C 1
ATOM 1228 O O . ASP A 1 148 ? -13.106 7.543 11.515 1.00 90.38 148 ASP A O 1
ATOM 1232 N N . GLU A 1 149 ? -11.050 8.439 11.497 1.00 94.56 149 GLU A N 1
ATOM 1233 C CA . GLU A 1 149 ? -10.366 7.201 11.868 1.00 94.56 149 GLU A CA 1
ATOM 1234 C C . GLU A 1 149 ? -10.733 6.722 13.279 1.00 94.56 149 GLU A C 1
ATOM 1236 O O . GLU A 1 149 ? -10.914 5.524 13.491 1.00 94.56 149 GLU A O 1
ATOM 1241 N N . LEU A 1 150 ? -10.883 7.634 14.248 1.00 94.06 150 LEU A N 1
ATOM 1242 C CA . LEU A 1 150 ? -11.363 7.289 15.590 1.00 94.06 150 LEU A CA 1
ATOM 1243 C C . LEU A 1 150 ? -12.773 6.688 15.543 1.00 94.06 150 LEU A C 1
ATOM 1245 O O . LEU A 1 150 ? -13.001 5.659 16.175 1.00 94.06 150 LEU A O 1
ATOM 1249 N N . MET A 1 151 ? -13.685 7.277 14.760 1.00 93.38 151 MET A N 1
ATOM 1250 C CA . MET A 1 151 ? -15.036 6.728 14.575 1.00 93.38 151 MET A CA 1
ATOM 1251 C C . MET A 1 151 ? -15.001 5.344 13.917 1.00 93.38 151 MET A C 1
ATOM 1253 O O . MET A 1 151 ? -15.715 4.441 14.343 1.00 93.38 151 MET A O 1
ATOM 1257 N N . PHE A 1 152 ? -14.138 5.144 12.917 1.00 95.75 152 PHE A N 1
ATOM 1258 C CA . PHE A 1 152 ? -13.950 3.830 12.301 1.00 95.75 152 PHE A CA 1
ATOM 1259 C C . PHE A 1 152 ? -13.442 2.791 13.312 1.00 95.75 152 PHE A C 1
ATOM 1261 O O . PHE A 1 152 ? -13.975 1.686 13.384 1.00 95.75 152 PHE A O 1
ATOM 1268 N N . CYS A 1 153 ? -12.453 3.143 14.140 1.00 96.06 153 CYS A N 1
ATOM 1269 C CA . CYS A 1 153 ? -11.950 2.247 15.183 1.00 96.06 153 CYS A CA 1
ATOM 1270 C C . CYS A 1 153 ? -13.049 1.872 16.188 1.00 96.06 153 CYS A C 1
ATOM 1272 O O . CYS A 1 153 ? -13.142 0.708 16.565 1.00 96.06 153 CYS A O 1
ATOM 1274 N N . GLN A 1 154 ? -13.899 2.826 16.585 1.00 95.50 154 GLN A N 1
ATOM 1275 C CA . GLN A 1 154 ? -15.046 2.553 17.458 1.00 95.50 154 GLN A CA 1
ATOM 1276 C C . GLN A 1 154 ? -16.008 1.549 16.831 1.00 95.50 154 GLN A C 1
ATOM 1278 O O . GLN A 1 154 ? -16.334 0.560 17.474 1.00 95.50 154 GLN A O 1
ATOM 1283 N N . GLN A 1 155 ? -16.378 1.733 15.562 1.00 95.94 155 GLN A N 1
ATOM 1284 C CA . GLN A 1 155 ? -17.247 0.789 14.852 1.00 95.94 155 GLN A CA 1
ATOM 1285 C C . GLN A 1 155 ? -16.649 -0.622 14.798 1.00 95.94 155 GLN A C 1
ATOM 1287 O O . GLN A 1 155 ? -17.359 -1.614 14.959 1.00 95.94 155 GLN A O 1
ATOM 1292 N N . VAL A 1 156 ? -15.335 -0.743 14.586 1.00 96.25 156 VAL A N 1
ATOM 1293 C CA . VAL A 1 156 ? -14.668 -2.053 14.609 1.00 96.25 156 VAL A CA 1
ATOM 1294 C C . VAL A 1 156 ? -14.700 -2.667 16.013 1.00 96.25 156 VAL A C 1
ATOM 1296 O O . VAL A 1 156 ? -14.960 -3.861 16.137 1.00 96.25 156 VAL A O 1
ATOM 1299 N N . LEU A 1 157 ? -14.477 -1.873 17.062 1.00 96.44 157 LEU A N 1
ATOM 1300 C CA . LEU A 1 157 ? -14.478 -2.334 18.457 1.00 96.44 157 LEU A CA 1
ATOM 1301 C C . LEU A 1 157 ? -15.877 -2.675 18.989 1.00 96.44 157 LEU A C 1
ATOM 1303 O O . LEU A 1 157 ? -16.009 -3.587 19.800 1.00 96.44 157 LEU A O 1
ATOM 1307 N N . GLU A 1 158 ? -16.919 -1.987 18.522 1.00 96.50 158 GLU A N 1
ATOM 1308 C CA . GLU A 1 158 ? -18.318 -2.329 18.806 1.00 96.50 158 GLU A CA 1
ATOM 1309 C C . GLU A 1 158 ? -18.675 -3.716 18.251 1.00 96.50 158 GLU A C 1
ATOM 1311 O O . GLU A 1 158 ? -19.404 -4.472 18.892 1.00 96.50 158 GLU A O 1
ATOM 1316 N N . ASN A 1 159 ? -18.115 -4.074 17.091 1.00 95.00 159 ASN A N 1
ATOM 1317 C CA . ASN A 1 159 ? -18.304 -5.388 16.474 1.00 95.00 159 ASN A CA 1
ATOM 1318 C C . ASN A 1 159 ? -17.397 -6.475 17.082 1.00 95.00 159 ASN A C 1
ATOM 1320 O O . ASN A 1 159 ? -17.832 -7.611 17.263 1.00 95.00 159 ASN A O 1
ATOM 1324 N N . ASP A 1 160 ? -16.141 -6.148 17.397 1.00 94.62 160 ASP A N 1
ATOM 1325 C CA . ASP A 1 160 ? -15.183 -7.045 18.050 1.00 94.62 160 ASP A CA 1
ATOM 1326 C C . ASP A 1 160 ? -14.323 -6.290 19.072 1.00 94.62 160 ASP A C 1
ATOM 1328 O O . ASP A 1 160 ? -13.238 -5.778 18.776 1.00 94.62 160 ASP A O 1
ATOM 1332 N N . ILE A 1 161 ? -14.778 -6.307 20.325 1.00 95.75 161 ILE A N 1
ATOM 1333 C CA . ILE A 1 161 ? -14.093 -5.655 21.447 1.00 95.75 161 ILE A CA 1
ATOM 1334 C C . ILE A 1 161 ? -12.701 -6.244 21.732 1.00 95.75 161 ILE A C 1
ATOM 1336 O O . ILE 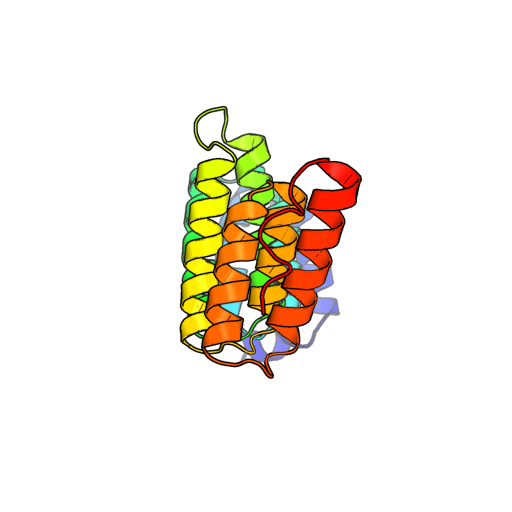A 1 161 ? -11.900 -5.634 22.439 1.00 95.75 161 ILE A O 1
ATOM 1340 N N . ARG A 1 162 ? -12.385 -7.436 21.204 1.00 94.81 162 ARG A N 1
ATOM 1341 C CA . ARG A 1 162 ? -11.083 -8.100 21.379 1.00 94.81 162 ARG A CA 1
ATOM 1342 C C . ARG A 1 162 ? -10.106 -7.777 20.250 1.00 94.81 162 ARG A C 1
ATOM 1344 O O . ARG A 1 162 ? -8.970 -8.255 20.293 1.00 94.81 162 ARG A O 1
ATOM 1351 N N . ASN A 1 163 ? -10.499 -6.969 19.264 1.00 95.31 163 ASN A N 1
ATOM 1352 C CA . ASN A 1 163 ? -9.634 -6.617 18.148 1.00 95.31 163 ASN A CA 1
ATOM 1353 C C . ASN A 1 163 ? -8.450 -5.748 18.610 1.00 95.31 163 ASN A C 1
ATOM 1355 O O . ASN A 1 163 ? -8.559 -4.540 18.821 1.00 95.31 163 ASN A O 1
ATOM 1359 N N . THR A 1 164 ? -7.280 -6.375 18.748 1.00 95.31 164 THR A N 1
ATOM 1360 C CA . THR A 1 164 ? -6.058 -5.713 19.228 1.00 95.31 164 THR A CA 1
ATOM 1361 C C . THR A 1 164 ? -5.543 -4.649 18.259 1.00 95.31 164 THR A C 1
ATOM 1363 O O . THR A 1 164 ? -4.984 -3.648 18.698 1.00 95.31 164 THR A O 1
ATOM 1366 N N . LEU A 1 165 ? -5.731 -4.830 16.947 1.00 95.94 165 LEU A N 1
ATOM 1367 C CA . LEU A 1 165 ? -5.278 -3.859 15.946 1.00 95.94 165 LEU A CA 1
ATOM 1368 C C . LEU A 1 165 ? -6.112 -2.577 16.016 1.00 95.94 165 LEU A C 1
ATOM 1370 O O . LEU A 1 165 ? -5.540 -1.488 16.025 1.00 95.94 165 LEU A O 1
ATOM 1374 N N . ALA A 1 166 ? -7.432 -2.709 16.163 1.00 96.00 166 ALA A N 1
ATOM 1375 C CA . ALA A 1 166 ? -8.332 -1.576 16.347 1.00 96.00 166 ALA A CA 1
ATOM 1376 C C . ALA A 1 166 ? -8.032 -0.816 17.649 1.00 96.00 166 ALA A C 1
ATOM 1378 O O . ALA A 1 166 ? -7.942 0.410 17.630 1.00 96.00 166 ALA A O 1
ATOM 1379 N N . TRP A 1 167 ? -7.780 -1.524 18.759 1.00 96.62 167 TRP A N 1
ATOM 1380 C CA . TRP A 1 167 ? -7.343 -0.894 20.012 1.00 96.62 167 TRP A CA 1
ATOM 1381 C C . TRP A 1 167 ? -6.018 -0.143 19.869 1.00 96.62 167 TRP A C 1
ATOM 1383 O O . TRP A 1 167 ? -5.908 1.000 20.313 1.00 96.62 167 TRP A O 1
ATOM 1393 N N . ASN A 1 168 ? -5.021 -0.756 19.225 1.00 94.88 168 ASN A N 1
ATOM 1394 C CA . ASN A 1 168 ? -3.720 -0.126 18.993 1.00 94.88 168 ASN A CA 1
ATOM 1395 C C . ASN A 1 168 ? -3.855 1.153 18.156 1.00 94.88 168 ASN A C 1
ATOM 1397 O O . ASN A 1 168 ? -3.258 2.178 18.491 1.00 94.88 168 ASN A O 1
ATOM 1401 N N . GLN A 1 169 ? -4.653 1.099 17.087 1.00 94.44 169 GLN A N 1
ATOM 1402 C CA . GLN A 1 169 ? -4.922 2.240 16.216 1.00 94.44 169 GLN A CA 1
ATOM 1403 C C . GLN A 1 169 ? -5.676 3.346 16.971 1.00 94.44 169 GLN A C 1
ATOM 1405 O O . GLN A 1 169 ? -5.268 4.505 16.931 1.00 94.44 169 GLN A O 1
ATOM 1410 N N . PHE A 1 170 ? -6.723 2.993 17.721 1.00 94.44 170 PHE A N 1
ATOM 1411 C CA . PHE A 1 170 ? -7.495 3.933 18.535 1.00 94.44 170 PHE A CA 1
ATOM 1412 C C . PHE A 1 170 ? -6.614 4.659 19.555 1.00 94.44 170 PHE A C 1
ATOM 1414 O O . PHE A 1 170 ? -6.625 5.887 19.621 1.00 94.44 170 PHE A O 1
ATOM 1421 N N . TYR A 1 171 ? -5.808 3.911 20.316 1.00 92.38 171 TYR A N 1
ATOM 1422 C CA . TYR A 1 171 ? -4.892 4.480 21.303 1.00 92.38 171 TYR A CA 1
ATOM 1423 C C . TYR A 1 171 ? -3.900 5.453 20.658 1.00 92.38 171 TYR A C 1
ATOM 1425 O O . TYR A 1 171 ? -3.720 6.571 21.147 1.00 92.38 171 TYR A O 1
ATOM 1433 N N . TYR A 1 172 ? -3.297 5.056 19.533 1.00 90.94 172 TYR A N 1
ATOM 1434 C CA . TYR A 1 172 ? -2.375 5.908 18.787 1.00 90.94 172 TYR A CA 1
ATOM 1435 C C . TYR A 1 172 ? -3.045 7.211 18.331 1.00 90.94 172 TYR A C 1
ATOM 1437 O O . TYR A 1 172 ? -2.524 8.296 18.586 1.00 90.94 172 TYR A O 1
ATOM 1445 N N . ASN A 1 173 ? -4.229 7.122 17.725 1.00 89.00 173 ASN A N 1
ATOM 1446 C CA . ASN A 1 173 ? -4.953 8.285 17.217 1.00 89.00 173 ASN A CA 1
ATOM 1447 C C . ASN A 1 173 ? -5.375 9.239 18.338 1.00 89.00 173 ASN A C 1
ATOM 1449 O O . ASN A 1 173 ? -5.237 10.453 18.194 1.00 89.00 173 ASN A O 1
ATOM 1453 N N . THR A 1 174 ? -5.850 8.708 19.467 1.00 88.25 174 THR A N 1
ATOM 1454 C CA . THR A 1 174 ? -6.210 9.514 20.639 1.00 88.25 174 THR A CA 1
ATOM 1455 C C . THR A 1 174 ? -4.994 10.253 21.186 1.00 88.25 174 THR A C 1
ATOM 1457 O O . THR A 1 174 ? -5.090 11.445 21.487 1.00 88.25 174 THR A O 1
ATOM 1460 N N . LEU A 1 175 ? -3.836 9.588 21.267 1.00 86.62 175 LEU A N 1
ATOM 1461 C CA . LEU A 1 175 ? -2.584 10.222 21.678 1.00 86.62 175 LEU A CA 1
ATOM 1462 C C . LEU A 1 175 ? -2.214 11.370 20.727 1.00 86.62 175 LEU A C 1
ATOM 1464 O O . LEU A 1 175 ? -1.923 12.475 21.185 1.00 86.62 175 LEU A O 1
ATOM 1468 N N . VAL A 1 176 ? -2.274 11.133 19.413 1.00 84.50 176 VAL A N 1
ATOM 1469 C CA . VAL A 1 176 ? -1.944 12.145 18.401 1.00 84.50 176 VAL A CA 1
ATOM 1470 C C . VAL A 1 176 ? -2.885 13.350 18.493 1.00 84.50 176 VAL A C 1
ATOM 1472 O O . VAL A 1 176 ? -2.424 14.487 18.568 1.00 84.50 176 VAL A O 1
ATOM 1475 N N . VAL A 1 177 ? -4.199 13.127 18.561 1.00 81.44 177 VAL A N 1
ATOM 1476 C CA . VAL A 1 177 ? -5.193 14.208 18.683 1.00 81.44 177 VAL A CA 1
ATOM 1477 C C . VAL A 1 177 ? -4.993 15.003 19.975 1.00 81.44 177 VAL A C 1
ATOM 1479 O O . VAL A 1 177 ? -5.041 16.233 19.959 1.00 81.44 177 VAL A O 1
ATOM 1482 N N . THR A 1 178 ? -4.727 14.322 21.089 1.00 79.12 178 THR A N 1
ATOM 1483 C CA . THR A 1 178 ? -4.585 14.966 22.403 1.00 79.12 178 THR A CA 1
ATOM 1484 C C . THR A 1 178 ? -3.305 15.792 22.498 1.00 79.12 178 THR A C 1
ATOM 1486 O O . THR A 1 178 ? -3.353 16.931 22.955 1.00 79.12 178 THR A O 1
ATOM 1489 N N . LEU A 1 179 ? -2.171 15.244 22.052 1.00 75.81 179 LEU A N 1
ATOM 1490 C CA . LEU A 1 179 ? -0.865 15.894 22.188 1.00 75.81 179 LEU A CA 1
ATOM 1491 C C . LEU A 1 179 ? -0.597 16.952 21.116 1.00 75.81 179 LEU A C 1
ATOM 1493 O O . LEU A 1 179 ? 0.089 17.930 21.399 1.00 75.81 179 LEU A O 1
ATOM 1497 N N . TYR A 1 180 ? -1.111 16.766 19.898 1.00 64.12 180 TYR A N 1
ATOM 1498 C CA . TYR A 1 180 ? -0.740 17.610 18.758 1.00 64.12 180 TYR A CA 1
ATOM 1499 C C . TYR A 1 180 ? -1.867 18.516 18.256 1.00 64.12 180 TYR A C 1
ATOM 1501 O O . TYR A 1 180 ? -1.577 19.489 17.565 1.00 64.12 180 TYR A O 1
ATOM 1509 N N . ILE A 1 181 ? -3.133 18.224 18.580 1.00 64.56 181 ILE A N 1
ATOM 1510 C CA . ILE A 1 181 ? -4.293 18.963 18.041 1.00 64.56 181 ILE A CA 1
ATOM 1511 C C . ILE A 1 181 ? -5.122 19.642 19.150 1.00 64.56 181 ILE A C 1
ATOM 1513 O O . ILE A 1 181 ? -5.863 20.573 18.859 1.00 64.56 181 ILE A O 1
ATOM 1517 N N . GLY A 1 182 ? -4.940 19.257 20.420 1.00 54.72 182 GLY A N 1
ATOM 1518 C CA . GLY A 1 182 ? -5.346 20.032 21.598 1.00 54.72 182 GLY A CA 1
ATOM 1519 C C . GLY A 1 182 ? -6.829 20.419 21.650 1.00 54.72 182 GLY A C 1
ATOM 1520 O O . GLY A 1 182 ? -7.168 21.572 21.401 1.00 54.72 182 GLY A O 1
ATOM 1521 N N . GLY A 1 183 ? -7.710 19.485 22.044 1.00 54.84 183 GLY A N 1
ATOM 1522 C CA . GLY A 1 183 ? -9.062 19.868 22.488 1.00 54.84 183 GLY A CA 1
ATOM 1523 C C . GLY A 1 183 ? -10.214 18.867 22.337 1.00 54.84 183 GLY A C 1
ATOM 1524 O O . GLY A 1 183 ? -11.353 19.309 22.234 1.00 54.84 183 GLY A O 1
ATOM 1525 N N . VAL A 1 184 ? -9.994 17.545 22.300 1.00 52.41 184 VAL A N 1
ATOM 1526 C CA . VAL A 1 184 ? -11.106 16.577 22.148 1.00 52.41 184 VAL A CA 1
ATOM 1527 C C . VAL A 1 184 ? -10.981 15.429 23.151 1.00 52.41 184 VAL A C 1
ATOM 1529 O O . VAL A 1 184 ? -10.559 14.338 22.789 1.00 52.41 184 VAL A O 1
ATOM 1532 N N . PHE A 1 185 ? -11.339 15.658 24.418 1.00 46.69 185 PHE A N 1
ATOM 1533 C CA . PHE A 1 185 ? -11.424 14.568 25.409 1.00 46.69 185 PHE A CA 1
ATOM 1534 C C . PHE A 1 185 ? -12.742 14.496 26.193 1.00 46.69 185 PHE A C 1
ATOM 1536 O O . PHE A 1 185 ? -12.877 13.658 27.075 1.00 46.69 185 PHE A O 1
ATOM 1543 N N . GLU A 1 186 ? -13.760 15.296 25.867 1.00 45.06 186 GLU A N 1
ATOM 1544 C CA . GLU A 1 186 ? -14.999 15.299 26.669 1.00 45.06 186 GLU A CA 1
ATOM 1545 C C . GLU A 1 186 ? -16.067 14.273 26.245 1.00 45.06 186 GLU A C 1
ATOM 1547 O O . GLU A 1 186 ? -17.110 14.198 26.884 1.00 45.06 186 GLU A O 1
ATOM 1552 N N . LYS A 1 187 ? -15.855 13.454 25.203 1.00 48.53 187 LYS A N 1
ATOM 1553 C CA . LYS A 1 187 ? -16.902 12.523 24.713 1.00 48.53 187 LYS A CA 1
ATOM 1554 C C . LYS A 1 187 ? -16.516 11.048 24.588 1.00 48.53 187 LYS A C 1
ATOM 1556 O O . LYS A 1 187 ? -17.352 10.258 24.173 1.00 48.53 187 LYS A O 1
ATOM 1561 N N . LEU A 1 188 ? -15.284 10.664 24.921 1.00 47.47 188 LEU A N 1
ATOM 1562 C CA . LEU A 1 188 ? -14.786 9.297 24.681 1.00 47.47 188 LEU A CA 1
ATOM 1563 C C . LEU A 1 188 ? -14.590 8.463 25.955 1.00 47.47 188 LEU A C 1
ATOM 1565 O O . LEU A 1 188 ? -14.206 7.303 25.867 1.00 47.47 188 LEU A O 1
ATOM 1569 N N . THR A 1 189 ? -14.862 9.026 27.134 1.00 42.25 189 THR A N 1
ATOM 1570 C CA . THR A 1 189 ? -14.686 8.357 28.436 1.00 42.25 189 THR A CA 1
ATOM 1571 C C . THR A 1 189 ? -15.919 7.587 28.914 1.00 42.25 189 THR A C 1
ATOM 1573 O O . THR A 1 189 ? -15.951 7.139 30.055 1.00 42.25 189 THR A O 1
ATOM 1576 N N . THR A 1 190 ? -16.940 7.426 28.071 1.00 40.38 190 THR A N 1
ATOM 1577 C CA . THR A 1 190 ? -18.152 6.660 28.397 1.00 40.38 190 THR A CA 1
ATOM 1578 C C . THR A 1 190 ? -18.189 5.374 27.575 1.00 40.38 190 THR A C 1
ATOM 1580 O O . THR A 1 190 ? -18.855 5.300 26.548 1.00 40.38 190 THR A O 1
ATOM 1583 N N . PHE A 1 191 ? -17.432 4.379 28.034 1.00 40.91 191 PHE A N 1
ATOM 1584 C CA . PHE A 1 191 ? -17.621 2.960 27.734 1.00 40.91 191 PHE A CA 1
ATOM 1585 C C . PHE A 1 191 ? -17.646 2.197 29.057 1.00 40.91 191 PHE A C 1
ATOM 1587 O O . PHE A 1 191 ? -16.844 2.565 29.948 1.00 40.91 191 PHE A O 1
#

Sequence (191 aa):
MVAGILRQNNIAWSFRKSLVVILPAASRYKELKFVRGILENDPTNSLAWLYLVWFVRMYVKDFLIDTIDTELRDVTDVLKCRDNMHAWCYRQWLVAEKHQNGGDFQSAVSIIREECNLTGQVLADDVKNIYAWSHRKWTMERFGGWKDELMFCQQVLENDIRNTLAWNQFYYNTLVVTLYIGGVFEKLTTF